Protein AF-A0A0D8Y018-F1 (afdb_monomer)

Solvent-accessible surface area (backbone atoms only — not comparable to full-atom values): 16900 Å² total; per-residue (Å²): 115,63,68,66,56,66,72,44,85,86,56,57,70,71,59,46,53,50,49,49,56,51,47,46,71,72,31,74,87,66,69,50,60,66,57,52,52,58,39,57,64,24,54,69,46,90,51,64,71,51,25,52,52,28,36,42,53,50,31,49,51,47,64,70,73,42,80,71,63,45,66,40,82,44,62,75,87,53,71,72,67,87,88,54,86,77,61,74,56,91,43,90,63,41,49,53,59,48,62,46,92,89,60,54,58,86,43,66,68,52,39,27,62,23,50,69,64,70,68,85,73,41,43,61,62,70,67,90,60,42,85,33,53,48,34,65,73,44,80,40,63,79,82,74,84,79,51,74,56,54,46,51,51,49,55,51,56,54,33,62,68,58,40,52,52,32,52,54,52,53,37,56,52,41,67,77,53,94,68,84,70,66,40,63,23,44,34,44,17,41,49,45,49,68,44,68,84,45,61,59,50,51,49,51,56,54,48,52,40,56,56,25,45,74,45,79,49,59,21,38,36,34,49,25,24,36,45,49,34,5,48,64,60,12,50,72,83,56,54,62,69,64,48,49,60,51,46,68,55,50,50,60,45,54,56,56,34,65,80,62,61,50,76,90,21,44,63,37,39,51,51,28,52,49,50,40,43,71,78,42,43,40,43,82,70,95,54,92,52,31,44,34,57,64,82,88,128

Nearest PDB structures (foldseek):
  8cvs-assembly1_c  TM=8.852E-01  e=8.452E-12  Homo sapiens
  6kwx-assembly1_A  TM=8.821E-01  e=1.139E-11  Homo sapiens
  6kwy-assembly1_c  TM=8.821E-01  e=1.139E-11  Homo sapiens
  6rey-assembly1_d  TM=8.440E-01  e=5.582E-08  Homo sapiens
  7tmr-assembly1_P  TM=4.754E-01  e=4.883E+00  Saccharomyces cerevisiae

Organism: Dictyocaulus viviparus (NCBI:txid29172)

Radius of gyration: 21.62 Å; Cα contacts (8 Å, |Δi|>4): 339; chains: 1; bounding box: 47×34×71 Å

Mean predicted aligned error: 10.0 Å

InterPro domains:
  IPR035309 Proteasome activator complex subunit 4 [PTHR32170] (12-277)
  IPR055455 Proteasome activator complex subunit 4-like, HEAT repeat-like [PF23096] (35-278)

Structure (mmCIF, N/CA/C/O backbone):
data_AF-A0A0D8Y018-F1
#
_entry.id   AF-A0A0D8Y018-F1
#
loop_
_atom_site.group_PDB
_atom_site.id
_atom_site.type_symbol
_atom_site.label_atom_id
_atom_site.label_alt_id
_atom_site.label_comp_id
_atom_site.label_asym_id
_atom_site.label_entity_id
_atom_site.label_seq_id
_atom_site.pdbx_PDB_ins_code
_atom_site.Cartn_x
_atom_site.Cartn_y
_atom_site.Cartn_z
_atom_site.occupancy
_atom_site.B_iso_or_equiv
_atom_site.auth_seq_id
_atom_site.auth_comp_id
_atom_site.auth_asym_id
_atom_site.auth_atom_id
_atom_site.pdbx_PDB_model_num
ATOM 1 N N . MET A 1 1 ? 15.218 3.716 30.032 1.00 54.72 1 MET A N 1
ATOM 2 C CA . MET A 1 1 ? 14.748 4.894 30.809 1.00 54.72 1 MET A CA 1
ATOM 3 C C . MET A 1 1 ? 13.550 5.604 30.166 1.00 54.72 1 MET A C 1
ATOM 5 O O . MET A 1 1 ? 12.553 5.789 30.848 1.00 54.72 1 MET A O 1
ATOM 9 N N . LEU A 1 2 ? 13.599 5.972 28.876 1.00 57.06 2 LEU A N 1
ATOM 10 C CA . LEU A 1 2 ? 12.466 6.617 28.182 1.00 57.06 2 LEU A CA 1
ATOM 11 C C . LEU A 1 2 ? 11.274 5.666 27.917 1.00 57.06 2 LEU A C 1
ATOM 13 O O . LEU A 1 2 ? 10.135 6.097 28.047 1.00 57.06 2 LEU A O 1
ATOM 17 N N . LEU A 1 3 ? 11.518 4.374 27.643 1.00 57.84 3 LEU A N 1
ATOM 18 C CA . LEU A 1 3 ? 10.474 3.337 27.500 1.00 57.84 3 LEU A CA 1
ATOM 19 C C . LEU A 1 3 ? 9.561 3.249 28.740 1.00 57.84 3 LEU A C 1
ATOM 21 O O . LEU A 1 3 ? 8.349 3.406 28.630 1.00 57.84 3 LEU A O 1
ATOM 25 N N . HIS A 1 4 ? 10.148 3.136 29.937 1.00 60.94 4 HIS A N 1
ATOM 26 C CA . HIS A 1 4 ? 9.408 3.138 31.209 1.00 60.94 4 HIS A CA 1
ATOM 27 C C . HIS A 1 4 ? 8.610 4.426 31.464 1.00 60.94 4 HIS A C 1
ATOM 29 O O . HIS A 1 4 ? 7.563 4.385 32.104 1.00 60.94 4 HIS A O 1
ATOM 35 N N . ARG A 1 5 ? 9.080 5.576 30.961 1.00 57.75 5 ARG A N 1
ATOM 36 C CA . ARG A 1 5 ? 8.377 6.862 31.103 1.00 57.75 5 ARG A CA 1
ATOM 37 C C . ARG A 1 5 ? 7.149 6.956 30.190 1.00 57.75 5 ARG A C 1
ATOM 39 O O . ARG A 1 5 ? 6.253 7.720 30.503 1.00 57.75 5 ARG A O 1
ATOM 46 N N . ILE A 1 6 ? 7.089 6.200 29.090 1.00 59.34 6 ILE A N 1
ATOM 47 C CA . ILE A 1 6 ? 5.943 6.203 28.159 1.00 59.34 6 ILE A CA 1
ATOM 48 C C . ILE A 1 6 ? 4.781 5.344 28.677 1.00 59.34 6 ILE A C 1
ATOM 50 O O . ILE A 1 6 ? 3.628 5.641 28.378 1.00 59.34 6 ILE A O 1
ATOM 54 N N . VAL A 1 7 ? 5.076 4.300 29.457 1.00 58.16 7 VAL A N 1
ATOM 55 C CA . VAL A 1 7 ? 4.067 3.411 30.066 1.00 58.16 7 VAL A CA 1
ATOM 56 C C . VAL A 1 7 ? 3.397 4.054 31.289 1.00 58.16 7 VAL A C 1
ATOM 58 O O . VAL A 1 7 ? 2.308 3.650 31.689 1.00 58.16 7 VAL A O 1
ATOM 61 N N . ASN A 1 8 ? 4.026 5.070 31.881 1.00 62.47 8 ASN A N 1
ATOM 62 C CA . ASN A 1 8 ? 3.516 5.720 33.079 1.00 62.47 8 ASN A CA 1
ATOM 63 C C . ASN A 1 8 ? 2.314 6.633 32.751 1.00 62.47 8 ASN A C 1
ATOM 65 O O . ASN A 1 8 ? 2.461 7.628 32.037 1.00 62.47 8 ASN A O 1
ATOM 69 N N . LYS A 1 9 ? 1.138 6.282 33.290 1.00 57.22 9 LYS A N 1
ATOM 70 C CA . LYS A 1 9 ? -0.142 6.979 33.073 1.00 57.22 9 LYS A CA 1
ATOM 71 C C . LYS A 1 9 ? -0.194 8.380 33.700 1.00 57.22 9 LYS A C 1
ATOM 73 O O . LYS A 1 9 ? -1.032 9.176 33.295 1.00 57.22 9 LYS A O 1
ATOM 78 N N . ASP A 1 10 ? 0.732 8.703 34.604 1.00 62.38 10 ASP A N 1
ATOM 79 C CA . ASP A 1 10 ? 0.741 9.971 35.350 1.00 62.38 10 ASP A CA 1
ATOM 80 C C . ASP A 1 10 ? 1.516 11.103 34.649 1.00 62.38 10 ASP A C 1
ATOM 82 O O . ASP A 1 10 ? 1.668 12.203 35.190 1.00 62.38 10 ASP A O 1
ATOM 86 N N . LEU A 1 11 ? 2.059 10.871 33.445 1.00 61.88 11 LEU A N 1
ATOM 87 C CA . LEU A 1 11 ? 2.743 11.932 32.707 1.00 61.88 11 LEU A CA 1
ATOM 88 C C . LEU A 1 11 ? 1.767 12.848 31.969 1.00 61.88 11 LEU A C 1
ATOM 90 O O . LEU A 1 11 ? 0.944 12.417 31.167 1.00 61.88 11 LEU A O 1
ATOM 94 N N . LEU A 1 12 ? 1.985 14.154 32.143 1.00 66.50 12 LEU A N 1
ATOM 95 C CA . LEU A 1 12 ? 1.300 15.197 31.389 1.00 66.50 12 LEU A CA 1
ATOM 96 C C . LEU A 1 12 ? 1.449 14.972 29.875 1.00 66.50 12 LEU A C 1
ATOM 98 O O . LEU A 1 12 ? 2.552 14.713 29.379 1.00 66.50 12 LEU A O 1
ATOM 102 N N . HIS A 1 13 ? 0.354 15.148 29.138 1.00 64.44 13 HIS A N 1
ATOM 103 C CA . HIS A 1 13 ? 0.244 14.816 27.716 1.00 64.44 13 HIS A CA 1
ATOM 104 C C . HIS A 1 13 ? 1.382 15.388 26.843 1.00 64.44 13 HIS A C 1
ATOM 106 O O . HIS A 1 13 ? 1.962 14.685 26.015 1.00 64.44 13 HIS A O 1
ATOM 112 N N . THR A 1 14 ? 1.799 16.635 27.075 1.00 62.91 14 THR A N 1
ATOM 113 C CA . THR A 1 14 ? 2.907 17.281 26.342 1.00 62.91 14 THR A CA 1
ATOM 114 C C . THR A 1 14 ? 4.271 16.631 26.599 1.00 62.91 14 THR A C 1
ATOM 116 O O . THR A 1 14 ? 5.100 16.539 25.691 1.00 62.91 14 THR A O 1
ATOM 119 N N . ARG A 1 15 ? 4.508 16.116 27.810 1.00 65.31 15 ARG A N 1
ATOM 120 C CA . ARG A 1 15 ? 5.756 15.432 28.182 1.00 65.31 15 ARG A CA 1
ATOM 121 C C . ARG A 1 15 ? 5.824 14.028 27.583 1.00 65.31 15 ARG A C 1
ATOM 123 O O . ARG A 1 15 ? 6.903 13.609 27.164 1.00 65.31 15 ARG A O 1
ATOM 130 N N . VAL A 1 16 ? 4.683 13.344 27.460 1.00 64.06 16 VAL A N 1
ATOM 131 C CA . VAL A 1 16 ? 4.573 12.069 26.727 1.00 64.06 16 VAL A CA 1
ATOM 132 C C . VAL A 1 16 ? 4.910 12.271 25.246 1.00 64.06 16 VAL A C 1
ATOM 134 O O . VAL A 1 16 ? 5.708 11.509 24.697 1.00 64.06 16 VAL A O 1
ATOM 137 N N . LYS A 1 17 ? 4.390 13.335 24.613 1.00 65.00 17 LYS A N 1
ATOM 138 C CA . LYS A 1 17 ? 4.695 13.681 23.208 1.00 65.00 17 LYS A CA 1
ATOM 139 C C . LYS A 1 17 ? 6.189 13.890 22.960 1.00 65.00 17 LYS A C 1
ATOM 141 O O . LYS A 1 17 ? 6.747 13.343 22.003 1.00 65.00 17 LYS A O 1
ATOM 146 N N . LEU A 1 18 ? 6.851 14.645 23.838 1.00 63.91 18 LEU A N 1
ATOM 147 C CA . LEU A 1 18 ? 8.286 14.905 23.732 1.00 63.91 18 LEU A CA 1
ATOM 148 C C . LEU A 1 18 ? 9.106 13.627 23.957 1.00 63.91 18 LEU A C 1
ATOM 150 O O . LEU A 1 18 ? 9.980 13.315 23.150 1.00 63.91 18 LEU A O 1
ATOM 154 N N . CYS A 1 19 ? 8.777 12.843 24.990 1.00 63.41 19 CYS A N 1
ATOM 155 C CA . CYS A 1 19 ? 9.455 11.576 25.270 1.00 63.41 19 CYS A CA 1
ATOM 156 C C . CYS A 1 19 ? 9.337 10.587 24.104 1.00 63.41 19 CYS A C 1
ATOM 158 O O . CYS A 1 19 ? 10.331 9.945 23.779 1.00 63.41 19 CYS A O 1
ATOM 160 N N . ARG A 1 20 ? 8.175 10.489 23.441 1.00 63.78 20 ARG A N 1
ATOM 161 C CA . ARG A 1 20 ? 7.994 9.640 22.246 1.00 63.78 20 ARG A CA 1
ATOM 162 C C . ARG A 1 20 ? 8.822 10.126 21.066 1.00 63.78 20 ARG A C 1
ATOM 164 O O . ARG A 1 20 ? 9.540 9.338 20.460 1.00 63.78 20 ARG A O 1
ATOM 171 N N . THR A 1 21 ? 8.791 11.429 20.790 1.00 64.12 21 THR A N 1
ATOM 172 C CA . THR A 1 21 ? 9.589 12.020 19.706 1.00 64.12 21 THR A CA 1
ATOM 173 C C . THR A 1 21 ? 11.082 11.767 19.923 1.00 64.12 21 THR A C 1
ATOM 175 O O . THR A 1 21 ? 11.782 11.371 18.992 1.00 64.12 21 THR A O 1
ATOM 178 N N . MET A 1 22 ? 11.564 11.932 21.157 1.00 61.94 22 MET A N 1
ATOM 179 C CA . MET A 1 22 ? 12.953 11.652 21.526 1.00 61.94 22 MET A CA 1
ATOM 180 C C . MET A 1 22 ? 13.272 10.157 21.458 1.00 61.94 22 MET A C 1
ATOM 182 O O . MET A 1 22 ? 14.263 9.787 20.837 1.00 61.94 22 MET A O 1
ATOM 186 N N . LEU A 1 23 ? 12.423 9.292 22.025 1.00 63.69 23 LEU A N 1
ATOM 187 C CA . LEU A 1 23 ? 12.597 7.839 21.981 1.00 63.69 23 LEU A CA 1
ATOM 188 C C . LEU A 1 23 ? 12.715 7.354 20.539 1.00 63.69 23 LEU A C 1
ATOM 190 O O . LEU A 1 23 ? 13.651 6.633 20.213 1.00 63.69 23 LEU A O 1
ATOM 194 N N . TRP A 1 24 ? 11.811 7.797 19.670 1.00 62.25 24 TRP A N 1
ATOM 195 C CA . TRP A 1 24 ? 11.821 7.429 18.266 1.00 62.25 24 TRP A CA 1
ATOM 196 C C . TRP A 1 24 ? 13.094 7.909 17.567 1.00 62.25 24 TRP A C 1
ATOM 198 O O . TRP A 1 24 ? 13.785 7.110 16.937 1.00 62.25 24 TRP A O 1
ATOM 208 N N . ARG A 1 25 ? 13.461 9.189 17.726 1.00 63.06 25 ARG A N 1
ATOM 209 C CA . ARG A 1 25 ? 14.697 9.747 17.148 1.00 63.06 25 ARG A CA 1
ATOM 210 C C . ARG A 1 25 ? 15.949 9.007 17.629 1.00 63.06 25 ARG A C 1
ATOM 212 O O . ARG A 1 25 ? 16.868 8.836 16.835 1.00 63.06 25 ARG A O 1
ATOM 219 N N . CYS A 1 26 ? 15.961 8.522 18.870 1.00 57.38 26 CYS A N 1
ATOM 220 C CA . CYS A 1 26 ? 17.070 7.761 19.449 1.00 57.38 26 CYS A CA 1
ATOM 221 C C . CYS A 1 26 ? 17.057 6.263 19.084 1.00 57.38 26 CYS A C 1
ATOM 223 O O . CYS A 1 26 ? 18.118 5.669 18.928 1.00 57.38 26 CYS A O 1
ATOM 225 N N . GLN A 1 27 ? 15.887 5.636 18.929 1.00 59.69 27 GLN A N 1
ATOM 226 C CA . GLN A 1 27 ? 15.735 4.195 18.656 1.00 59.69 27 GLN A CA 1
ATOM 227 C C . GLN A 1 27 ? 15.524 3.863 17.174 1.00 59.69 27 GLN A C 1
ATOM 229 O O . GLN A 1 27 ? 15.350 2.697 16.812 1.00 59.69 27 GLN A O 1
ATOM 234 N N . MET A 1 28 ? 15.592 4.867 16.300 1.00 56.19 28 MET A N 1
ATOM 235 C CA . MET A 1 28 ? 15.477 4.741 14.847 1.00 56.19 28 MET A CA 1
ATOM 236 C C . MET A 1 28 ? 16.403 3.678 14.224 1.00 56.19 28 MET A C 1
ATOM 238 O O . MET A 1 28 ? 16.138 3.217 13.112 1.00 56.19 28 MET A O 1
ATOM 242 N N . GLU A 1 29 ? 17.509 3.308 14.874 1.00 52.97 29 GLU A N 1
ATOM 243 C CA . GLU A 1 29 ? 18.487 2.328 14.372 1.00 52.97 29 GLU A CA 1
ATOM 244 C C . GLU A 1 29 ? 18.388 0.939 15.008 1.00 52.97 29 GLU A C 1
ATOM 246 O O . GLU A 1 29 ? 18.757 -0.037 14.358 1.00 52.97 29 GLU A O 1
ATOM 251 N N . LYS A 1 30 ? 17.848 0.830 16.227 1.00 61.12 30 LYS A N 1
ATOM 252 C CA . LYS A 1 30 ? 17.695 -0.429 16.971 1.00 61.12 30 LYS A CA 1
ATOM 253 C C . LYS A 1 30 ? 16.404 -0.385 17.788 1.00 61.12 30 LYS A C 1
ATOM 255 O O . LYS A 1 30 ? 16.434 -0.240 19.005 1.00 61.12 30 LYS A O 1
ATOM 260 N N . SER A 1 31 ? 15.260 -0.424 17.111 1.00 65.94 31 SER A N 1
ATOM 261 C CA . SER A 1 31 ? 13.977 -0.490 17.814 1.00 65.94 31 SER A CA 1
ATOM 262 C C . SER A 1 31 ? 13.828 -1.874 18.436 1.00 65.94 31 SER A C 1
ATOM 264 O O . SER A 1 31 ? 13.824 -2.879 17.724 1.00 65.94 31 SER A O 1
ATOM 266 N N . GLU A 1 32 ? 13.735 -1.909 19.760 1.00 77.25 32 GLU A N 1
ATOM 267 C CA . GLU A 1 32 ? 13.490 -3.128 20.520 1.00 77.25 32 GLU A CA 1
ATOM 268 C C . GLU A 1 32 ? 12.041 -3.592 20.337 1.00 77.25 32 GLU A C 1
ATOM 270 O O . GLU A 1 32 ? 11.152 -2.825 19.949 1.00 77.25 32 GLU A O 1
ATOM 275 N N . ILE A 1 33 ? 11.795 -4.868 20.633 1.00 83.12 33 ILE A N 1
ATOM 276 C CA . ILE A 1 33 ? 10.464 -5.471 20.517 1.00 83.12 33 ILE A CA 1
ATOM 277 C C . ILE A 1 33 ? 9.419 -4.751 21.382 1.00 83.12 33 ILE A C 1
ATOM 279 O O . ILE A 1 33 ? 8.264 -4.630 20.981 1.00 83.12 33 ILE A O 1
ATOM 283 N N . GLU A 1 34 ? 9.823 -4.219 22.537 1.00 81.56 34 GLU A N 1
ATOM 284 C CA . GLU A 1 34 ? 8.952 -3.456 23.436 1.00 81.56 34 GLU A CA 1
ATOM 285 C C . GLU A 1 34 ? 8.452 -2.165 22.790 1.00 81.56 34 GLU A C 1
ATOM 287 O O . GLU A 1 34 ? 7.265 -1.853 22.867 1.00 81.56 34 GLU A O 1
ATOM 292 N N . THR A 1 35 ? 9.326 -1.452 22.076 1.00 82.19 35 THR A N 1
ATOM 293 C CA . THR A 1 35 ? 8.959 -0.236 21.344 1.00 82.19 35 THR A CA 1
ATOM 294 C C . THR A 1 35 ? 7.911 -0.538 20.280 1.00 82.19 35 THR A C 1
ATOM 296 O O . THR A 1 35 ? 6.927 0.187 20.163 1.00 82.19 35 THR A O 1
ATOM 299 N N . ILE A 1 36 ? 8.078 -1.639 19.542 1.00 85.38 36 ILE A N 1
ATOM 300 C CA . ILE A 1 36 ? 7.106 -2.069 18.530 1.00 85.38 36 ILE A CA 1
ATOM 301 C C . ILE A 1 36 ? 5.765 -2.432 19.174 1.00 85.38 36 ILE A C 1
ATOM 303 O O . ILE A 1 36 ? 4.729 -1.993 18.684 1.00 85.38 36 ILE A O 1
ATOM 307 N N . LYS A 1 37 ? 5.761 -3.147 20.305 1.00 86.69 37 LYS A N 1
ATOM 308 C CA . LYS A 1 37 ? 4.525 -3.465 21.043 1.00 86.69 37 LYS A CA 1
ATOM 309 C C . LYS A 1 37 ? 3.798 -2.214 21.543 1.00 86.69 37 LYS A C 1
ATOM 311 O O . LYS A 1 37 ? 2.575 -2.154 21.460 1.00 86.69 37 LYS A O 1
ATOM 316 N N . ILE A 1 38 ? 4.531 -1.210 22.026 1.00 84.38 38 ILE A N 1
ATOM 317 C CA . ILE A 1 38 ? 3.947 0.072 22.450 1.00 84.38 38 ILE A CA 1
ATOM 318 C C . ILE A 1 38 ? 3.350 0.818 21.258 1.00 84.38 38 ILE A C 1
ATOM 320 O O . ILE A 1 38 ? 2.279 1.390 21.388 1.00 84.38 38 ILE A O 1
ATOM 324 N N . ILE A 1 39 ? 4.010 0.812 20.099 1.00 85.75 39 ILE A N 1
ATOM 325 C CA . ILE A 1 39 ? 3.467 1.447 18.892 1.00 85.75 39 ILE A CA 1
ATOM 326 C C . ILE A 1 39 ? 2.189 0.727 18.440 1.00 85.75 39 ILE A C 1
ATOM 328 O O . ILE A 1 39 ? 1.197 1.380 18.130 1.00 85.75 39 ILE A O 1
ATOM 332 N N . LEU A 1 40 ? 2.185 -0.609 18.443 1.00 87.94 40 LEU A N 1
ATOM 333 C CA . LEU A 1 40 ? 1.028 -1.412 18.038 1.00 87.94 40 LEU A CA 1
ATOM 334 C C . LEU A 1 40 ? -0.177 -1.196 18.960 1.00 87.94 40 LEU A C 1
ATOM 336 O O . LEU A 1 40 ? -1.283 -1.006 18.464 1.00 87.94 40 LEU A O 1
ATOM 340 N N . SER A 1 41 ? 0.025 -1.118 20.280 1.00 87.44 41 SER A N 1
ATOM 341 C CA . SER A 1 41 ? -1.077 -0.877 21.228 1.00 87.44 41 SER A CA 1
ATOM 342 C C . SER A 1 41 ? -1.761 0.480 21.046 1.00 87.44 41 SER A C 1
ATOM 344 O O . SER A 1 41 ? -2.859 0.695 21.556 1.00 87.44 41 SER A O 1
ATOM 346 N N . LYS A 1 42 ? -1.132 1.402 20.308 1.00 87.31 42 LYS A N 1
ATOM 347 C CA . LYS A 1 42 ? -1.660 2.737 20.037 1.00 87.31 42 LYS A CA 1
ATOM 348 C C . LYS A 1 42 ? -2.501 2.846 18.777 1.00 87.31 42 LYS A C 1
ATOM 350 O O . LYS A 1 42 ? -3.113 3.887 18.591 1.00 87.31 42 LYS A O 1
ATOM 355 N N . PHE A 1 43 ? -2.600 1.800 17.958 1.00 86.94 43 PHE A N 1
ATOM 356 C CA . PHE A 1 43 ? -3.514 1.785 16.807 1.00 86.94 43 PHE A CA 1
ATOM 357 C C . PHE A 1 43 ? -4.992 1.769 17.220 1.00 86.94 43 PHE A C 1
ATOM 359 O O . PHE A 1 43 ? -5.839 2.223 16.459 1.00 86.94 43 PHE A O 1
ATOM 366 N N . THR A 1 44 ? -5.289 1.301 18.434 1.00 89.12 44 THR A N 1
ATOM 367 C CA . THR A 1 44 ? -6.639 1.243 19.015 1.00 89.12 44 THR A CA 1
ATOM 368 C C . THR A 1 44 ? -6.830 2.226 20.176 1.00 89.12 44 THR A C 1
ATOM 370 O O . THR A 1 44 ? -7.740 2.044 20.985 1.00 89.12 44 THR A O 1
ATOM 373 N N . ASP A 1 45 ? -5.933 3.209 20.314 1.00 88.88 45 ASP A N 1
ATOM 374 C CA . ASP A 1 45 ? -6.042 4.283 21.310 1.00 88.88 45 ASP A CA 1
ATOM 375 C C . ASP A 1 45 ? -7.226 5.196 20.961 1.00 88.88 45 ASP A C 1
ATOM 377 O O . ASP A 1 45 ? -7.590 5.287 19.791 1.00 88.88 45 ASP A O 1
ATOM 381 N N . GLU A 1 46 ? -7.826 5.869 21.939 1.00 83.69 46 GLU A N 1
ATOM 382 C CA . GLU A 1 46 ? -8.967 6.769 21.717 1.00 83.69 46 GLU A CA 1
ATOM 383 C C . GLU A 1 46 ? -8.534 8.080 21.045 1.00 83.69 46 GLU A C 1
ATOM 385 O O . GLU A 1 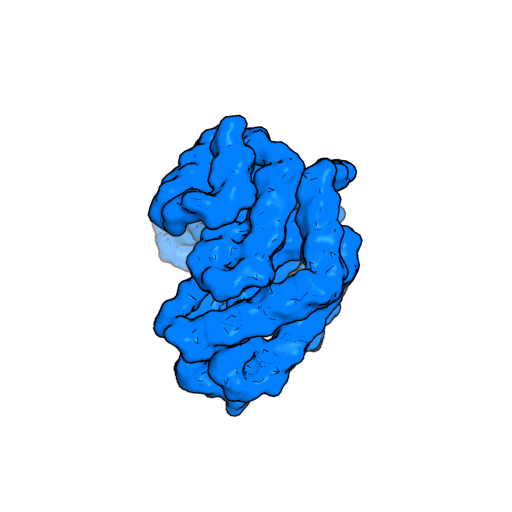46 ? -9.287 8.658 20.257 1.00 83.69 46 GLU A O 1
ATOM 390 N N . GLU A 1 47 ? -7.289 8.518 21.262 1.00 86.06 47 GLU A N 1
ATOM 391 C CA . GLU A 1 47 ? -6.790 9.775 20.708 1.00 86.06 47 GLU A CA 1
ATOM 392 C C . GLU A 1 47 ? -6.248 9.608 19.274 1.00 86.06 47 GLU A C 1
ATOM 394 O O . GLU A 1 47 ? -5.247 8.922 19.038 1.00 86.06 47 GLU A O 1
ATOM 399 N N . GLN A 1 48 ? -6.845 10.323 18.311 1.00 85.38 48 GLN A N 1
ATOM 400 C CA . GLN A 1 48 ? -6.418 10.329 16.899 1.00 85.38 48 GLN A CA 1
ATOM 401 C C . GLN A 1 48 ? -4.926 10.647 16.739 1.00 85.38 48 GLN A C 1
ATOM 403 O O . GLN A 1 48 ? -4.210 9.953 16.018 1.00 85.38 48 GLN A O 1
ATOM 408 N N . TYR A 1 49 ? -4.420 11.644 17.471 1.00 84.50 49 TYR A N 1
ATOM 409 C CA . TYR A 1 49 ? -3.012 12.041 17.409 1.00 84.50 49 TYR A CA 1
ATOM 410 C C . TYR A 1 49 ? -2.057 10.874 17.725 1.00 84.50 49 TYR A C 1
ATOM 412 O O . TYR A 1 49 ? -0.980 10.755 17.136 1.00 84.50 49 TYR A O 1
ATOM 420 N N . HIS A 1 50 ? -2.431 9.996 18.660 1.00 84.25 50 HIS A N 1
ATOM 421 C CA . HIS A 1 50 ? -1.635 8.821 19.004 1.00 84.25 50 HIS A CA 1
ATOM 422 C C . HIS A 1 50 ? -1.659 7.759 17.907 1.00 84.25 50 HIS A C 1
ATOM 424 O O . HIS A 1 50 ? -0.602 7.187 17.616 1.00 84.25 50 HIS A O 1
ATOM 430 N N . ARG A 1 51 ? -2.814 7.537 17.273 1.00 88.12 51 ARG A N 1
ATOM 431 C CA . ARG A 1 51 ? -2.963 6.602 16.150 1.00 88.12 51 ARG A CA 1
ATOM 432 C C . ARG A 1 51 ? -2.155 7.053 14.940 1.00 88.12 51 ARG A C 1
ATOM 434 O O . ARG A 1 51 ? -1.315 6.297 14.451 1.00 88.12 51 ARG A O 1
ATOM 441 N N . GLU A 1 52 ? -2.321 8.307 14.525 1.00 86.44 52 GLU A N 1
ATOM 442 C CA . GLU A 1 52 ? -1.607 8.895 13.386 1.00 86.44 52 GLU A CA 1
ATOM 443 C C . GLU A 1 52 ? -0.094 8.815 13.570 1.00 86.44 52 GLU A C 1
ATOM 445 O O . GLU A 1 52 ? 0.631 8.336 12.695 1.00 86.44 52 GLU A O 1
ATOM 450 N N . ARG A 1 53 ? 0.390 9.207 14.754 1.00 84.12 53 ARG A N 1
ATOM 451 C CA . ARG A 1 53 ? 1.818 9.187 15.058 1.00 84.12 53 ARG A CA 1
ATOM 452 C C . ARG A 1 53 ? 2.394 7.772 15.043 1.00 84.12 53 ARG A C 1
ATOM 454 O O . ARG A 1 53 ? 3.497 7.569 14.539 1.00 84.12 53 ARG A O 1
ATOM 461 N N . SER A 1 54 ? 1.643 6.806 15.565 1.00 87.31 54 SER A N 1
ATOM 462 C CA . SER A 1 54 ? 2.047 5.396 15.614 1.00 87.31 54 SER A CA 1
ATOM 463 C C . SER A 1 54 ? 2.065 4.765 14.222 1.00 87.31 54 SER A C 1
ATOM 465 O O . SER A 1 54 ? 3.009 4.046 13.885 1.00 87.31 54 SER A O 1
ATOM 467 N N . ALA A 1 55 ? 1.085 5.095 13.376 1.00 88.25 55 ALA A N 1
ATOM 468 C CA . ALA A 1 55 ? 1.074 4.718 11.967 1.00 88.25 55 ALA A CA 1
ATOM 469 C C . ALA A 1 55 ? 2.290 5.291 11.221 1.00 88.25 55 ALA A C 1
ATOM 471 O O . ALA A 1 55 ? 2.954 4.590 10.452 1.00 88.25 55 ALA A O 1
ATOM 472 N N . ASP A 1 56 ? 2.653 6.539 11.497 1.00 85.69 56 ASP A N 1
ATOM 473 C CA . ASP A 1 56 ? 3.823 7.175 10.901 1.00 85.69 56 ASP A CA 1
ATOM 474 C C . ASP A 1 56 ? 5.140 6.506 11.311 1.00 85.69 56 ASP A C 1
ATOM 476 O O . ASP A 1 56 ? 5.972 6.159 10.465 1.00 85.69 56 ASP A O 1
ATOM 480 N N . GLU A 1 57 ? 5.320 6.279 12.610 1.00 85.50 57 GLU A N 1
ATOM 481 C CA . GLU A 1 57 ? 6.521 5.664 13.175 1.00 85.50 57 GLU A CA 1
ATOM 482 C C . GLU A 1 57 ? 6.680 4.218 12.692 1.00 85.50 57 GLU A C 1
ATOM 484 O O . GLU A 1 57 ? 7.748 3.842 12.192 1.00 85.50 57 GLU A O 1
ATOM 489 N N . LEU A 1 58 ? 5.604 3.426 12.723 1.00 88.88 58 LEU A N 1
ATOM 490 C CA . LEU A 1 58 ? 5.624 2.055 12.222 1.00 88.88 58 LEU A CA 1
ATOM 491 C C . LEU A 1 58 ? 5.863 2.005 10.708 1.00 88.88 58 LEU A C 1
ATOM 493 O O . LEU A 1 58 ? 6.673 1.200 10.243 1.00 88.88 58 LEU A O 1
ATOM 497 N N . SER A 1 59 ? 5.226 2.877 9.920 1.00 88.69 59 SER A N 1
ATOM 498 C CA . SER A 1 59 ? 5.448 2.915 8.469 1.00 88.69 59 SER A CA 1
ATOM 499 C C . SER A 1 59 ? 6.901 3.265 8.130 1.00 88.69 59 SER A C 1
ATOM 501 O O . SER A 1 59 ? 7.494 2.686 7.212 1.00 88.69 59 SER A O 1
ATOM 503 N N . HIS A 1 60 ? 7.521 4.153 8.910 1.00 86.06 60 HIS A N 1
ATOM 504 C CA . HIS A 1 60 ? 8.927 4.494 8.766 1.00 86.06 60 HIS A CA 1
ATOM 505 C C . HIS A 1 60 ? 9.837 3.322 9.155 1.00 86.06 60 HIS A C 1
ATOM 507 O O . HIS A 1 60 ? 10.784 3.012 8.422 1.00 86.06 60 HIS A O 1
ATOM 513 N N . TRP A 1 61 ? 9.537 2.633 10.261 1.00 87.06 61 TRP A N 1
ATOM 514 C CA . TRP A 1 61 ? 10.247 1.418 10.663 1.00 87.06 61 TRP A CA 1
ATOM 515 C C . TRP A 1 61 ? 10.203 0.361 9.554 1.00 87.06 61 TRP A C 1
ATOM 517 O O . TRP A 1 61 ? 11.240 -0.152 9.122 1.00 87.06 61 TRP A O 1
ATOM 527 N N . LEU A 1 62 ? 9.006 0.096 9.025 1.00 88.50 62 LEU A N 1
ATOM 528 C CA . LEU A 1 62 ? 8.784 -0.859 7.946 1.00 88.50 62 LEU A CA 1
ATOM 529 C C . LEU A 1 62 ? 9.501 -0.438 6.661 1.00 88.50 62 LEU A C 1
ATOM 531 O O . LEU A 1 62 ? 10.029 -1.294 5.955 1.00 88.50 62 LEU A O 1
ATOM 535 N N . LYS A 1 63 ? 9.572 0.864 6.356 1.00 87.25 63 LYS A N 1
ATOM 536 C CA . LYS A 1 63 ? 10.326 1.405 5.213 1.00 87.25 63 LYS A CA 1
ATOM 537 C C . LYS A 1 63 ? 11.829 1.170 5.346 1.00 87.25 63 LYS A C 1
ATOM 539 O O . LYS A 1 63 ? 12.481 0.934 4.324 1.00 87.25 63 LYS A O 1
ATOM 544 N N . LYS A 1 64 ? 12.378 1.273 6.559 1.00 84.81 64 LYS A N 1
ATOM 545 C CA . LYS A 1 64 ? 13.813 1.108 6.835 1.00 84.81 64 LYS A CA 1
ATOM 546 C C . LYS A 1 64 ? 14.226 -0.362 6.830 1.00 84.81 64 LYS A C 1
ATOM 548 O O . LYS A 1 64 ? 15.206 -0.700 6.173 1.00 84.81 64 LYS A O 1
ATOM 553 N N . ASN A 1 65 ? 13.433 -1.226 7.463 1.00 84.31 65 ASN A N 1
ATOM 554 C CA . ASN A 1 65 ? 13.681 -2.672 7.551 1.00 84.31 65 ASN A CA 1
ATOM 555 C C . ASN A 1 65 ? 13.203 -3.460 6.328 1.00 84.31 65 ASN A C 1
ATOM 557 O O . ASN A 1 65 ? 13.239 -4.686 6.297 1.00 84.31 65 ASN A O 1
ATOM 561 N N . LYS A 1 66 ? 12.749 -2.760 5.289 1.00 83.81 66 LYS A N 1
ATOM 562 C CA . LYS A 1 66 ? 12.243 -3.396 4.086 1.00 83.81 66 LYS A CA 1
ATOM 563 C C . LYS A 1 66 ? 13.349 -4.152 3.349 1.00 83.81 66 LYS A C 1
ATOM 565 O O . LYS A 1 66 ? 14.433 -3.614 3.111 1.00 83.81 66 LYS A O 1
ATOM 570 N N . VAL A 1 67 ? 13.023 -5.341 2.845 1.00 85.38 67 VAL A N 1
ATOM 571 C CA . VAL A 1 67 ? 13.935 -6.068 1.956 1.00 85.38 67 VAL A CA 1
ATOM 572 C C . VAL A 1 67 ? 14.193 -5.244 0.693 1.00 85.38 67 VAL A C 1
ATOM 574 O O . VAL A 1 67 ? 13.274 -4.683 0.064 1.00 85.38 67 VAL A O 1
ATOM 577 N N . ARG A 1 68 ? 15.478 -5.127 0.348 1.00 85.06 68 ARG A N 1
ATOM 578 C CA . ARG A 1 68 ? 15.928 -4.429 -0.854 1.00 85.06 68 ARG A CA 1
ATOM 579 C C . ARG A 1 68 ? 15.593 -5.277 -2.074 1.00 85.06 68 ARG A C 1
ATOM 581 O O . ARG A 1 68 ? 15.842 -6.473 -2.107 1.00 85.06 68 ARG A O 1
ATOM 588 N N . THR A 1 69 ? 15.024 -4.635 -3.086 1.00 85.62 69 THR A N 1
ATOM 589 C CA . THR A 1 69 ? 14.743 -5.283 -4.370 1.00 85.62 69 THR A CA 1
ATOM 590 C C . THR A 1 69 ? 16.045 -5.631 -5.075 1.00 85.62 69 THR A C 1
ATOM 592 O O . THR A 1 69 ? 16.935 -4.772 -5.119 1.00 85.62 69 THR A O 1
ATOM 595 N N . LYS A 1 70 ? 16.128 -6.805 -5.703 1.00 86.00 70 LYS A N 1
ATOM 596 C CA . LYS A 1 70 ? 17.236 -7.125 -6.610 1.00 86.00 70 LYS A CA 1
ATOM 597 C C . LYS A 1 70 ? 17.205 -6.185 -7.811 1.00 86.00 70 LYS A C 1
ATOM 599 O O . LYS A 1 70 ? 16.155 -5.978 -8.424 1.00 86.00 70 LYS A O 1
ATOM 604 N N . ARG A 1 71 ? 18.346 -5.570 -8.116 1.00 86.12 71 ARG A N 1
ATOM 605 C CA . ARG A 1 71 ? 18.475 -4.604 -9.209 1.00 86.12 71 ARG A CA 1
ATOM 606 C C . ARG A 1 71 ? 19.554 -5.026 -10.188 1.00 86.12 71 ARG A C 1
ATOM 608 O O . ARG A 1 71 ? 20.591 -5.527 -9.772 1.00 86.12 71 ARG A O 1
ATOM 615 N N . MET A 1 72 ? 19.316 -4.752 -11.462 1.00 86.62 72 MET A N 1
ATOM 616 C CA . MET A 1 72 ? 20.271 -4.930 -12.549 1.00 86.62 72 MET A CA 1
ATOM 617 C C . MET A 1 72 ? 20.642 -3.579 -13.165 1.00 86.62 72 MET A C 1
ATOM 619 O O . MET A 1 72 ? 19.897 -2.598 -13.047 1.00 86.62 72 MET A O 1
ATOM 623 N N . LYS A 1 73 ? 21.815 -3.522 -13.802 1.00 86.19 73 LYS A N 1
ATOM 624 C CA . LYS A 1 73 ? 22.195 -2.401 -14.664 1.00 86.19 73 LYS A CA 1
ATOM 625 C C . LYS A 1 73 ? 21.613 -2.669 -16.044 1.00 86.19 73 LYS A C 1
ATOM 627 O O . LYS A 1 73 ? 22.029 -3.604 -16.712 1.00 86.19 73 LYS A O 1
ATOM 632 N N . TRP A 1 74 ? 20.649 -1.858 -16.439 1.00 83.62 74 TRP A N 1
ATOM 633 C CA . TRP A 1 74 ? 20.033 -1.912 -17.752 1.00 83.62 74 TRP A CA 1
ATOM 634 C C . TRP A 1 74 ? 20.632 -0.834 -18.651 1.00 83.62 74 TRP A C 1
ATOM 636 O O . TRP A 1 74 ? 20.896 0.287 -18.203 1.00 83.62 74 TRP A O 1
ATOM 646 N N . VAL A 1 75 ? 20.869 -1.188 -19.907 1.00 79.88 75 VAL A N 1
ATOM 647 C CA . VAL A 1 75 ? 21.413 -0.303 -20.939 1.00 79.88 75 VAL A CA 1
ATOM 648 C C . VAL A 1 75 ? 20.374 -0.206 -22.038 1.00 79.88 75 VAL A C 1
ATOM 650 O O . VAL A 1 75 ? 19.763 -1.216 -22.380 1.00 79.88 75 VAL A O 1
ATOM 653 N N . CYS A 1 76 ? 20.173 0.996 -22.580 1.00 71.88 76 CYS A N 1
ATOM 654 C CA . CYS A 1 76 ? 19.235 1.165 -23.678 1.00 71.88 76 CYS A CA 1
ATOM 655 C C . CYS A 1 76 ? 19.698 0.334 -24.886 1.00 71.88 76 CYS A C 1
ATOM 657 O O . CYS A 1 76 ? 20.816 0.561 -25.361 1.00 71.88 76 CYS A O 1
ATOM 659 N N . PRO A 1 77 ? 18.879 -0.613 -25.382 1.00 67.25 77 PRO A N 1
ATOM 660 C CA . PRO A 1 77 ? 19.243 -1.430 -26.534 1.00 67.25 77 PRO A CA 1
ATOM 661 C C . PRO A 1 77 ? 19.315 -0.587 -27.816 1.00 67.25 77 PRO A C 1
ATOM 663 O O . PRO A 1 77 ? 20.146 -0.847 -28.683 1.00 67.25 77 PRO A O 1
ATOM 666 N N . LYS A 1 78 ? 18.499 0.472 -27.914 1.00 68.69 78 LYS A N 1
ATOM 667 C CA . LYS A 1 78 ? 18.482 1.412 -29.038 1.00 68.69 78 LYS A CA 1
ATOM 668 C C . LYS A 1 78 ? 19.345 2.631 -28.699 1.00 68.69 78 LYS A C 1
ATOM 670 O O . LYS A 1 78 ? 18.944 3.494 -27.919 1.00 68.69 78 LYS A O 1
ATOM 675 N N . LYS A 1 79 ? 20.554 2.707 -29.263 1.00 64.12 79 LYS A N 1
ATOM 676 C CA . LYS A 1 79 ? 21.406 3.896 -29.107 1.00 64.12 79 LYS A CA 1
ATOM 677 C C . LYS A 1 79 ? 20.864 5.034 -29.983 1.00 64.12 79 LYS A C 1
ATOM 679 O O . LYS A 1 79 ? 20.595 4.789 -31.159 1.00 64.12 79 LYS A O 1
ATOM 684 N N . PRO A 1 80 ? 20.717 6.263 -29.457 1.00 61.94 80 PRO A N 1
ATOM 685 C CA . PRO A 1 80 ? 20.443 7.411 -30.310 1.00 61.94 80 PRO A CA 1
ATOM 686 C C . PRO A 1 80 ? 21.611 7.589 -31.289 1.00 61.94 80 PRO A C 1
ATOM 688 O O . PRO A 1 80 ? 22.769 7.435 -30.899 1.00 61.94 80 PRO A O 1
ATOM 691 N N . GLN A 1 81 ? 21.315 7.895 -32.553 1.00 60.59 81 GLN A N 1
ATOM 692 C CA . GLN A 1 81 ? 22.345 8.251 -33.529 1.00 60.59 81 GLN A CA 1
ATOM 693 C C . GLN A 1 81 ? 23.058 9.517 -33.029 1.00 60.59 81 GLN A C 1
ATOM 695 O O . GLN A 1 81 ? 22.435 10.569 -32.903 1.00 60.59 81 GLN A O 1
ATOM 700 N N . GLU A 1 82 ? 24.349 9.407 -32.699 1.00 60.44 82 GLU A N 1
ATOM 701 C CA . GLU A 1 82 ? 25.140 10.483 -32.069 1.00 60.44 82 GLU A CA 1
ATOM 702 C C . GLU A 1 82 ? 25.268 11.744 -32.944 1.00 60.44 82 GLU A C 1
ATOM 704 O O . GLU A 1 82 ? 25.640 12.807 -32.455 1.00 60.44 82 GLU A O 1
ATOM 709 N N . THR A 1 83 ? 24.917 11.635 -34.226 1.00 56.91 83 THR A N 1
ATOM 710 C CA . THR A 1 83 ? 24.973 12.687 -35.245 1.00 56.91 83 THR A CA 1
ATOM 711 C C . THR A 1 83 ? 23.793 13.661 -35.229 1.00 56.91 83 THR A C 1
ATOM 713 O O . THR A 1 83 ? 23.885 14.715 -35.854 1.00 56.91 83 THR A O 1
ATOM 716 N N . ILE A 1 84 ? 22.691 13.358 -34.531 1.00 63.50 84 ILE A N 1
ATOM 717 C CA . ILE A 1 84 ? 21.486 14.203 -34.525 1.00 63.50 84 ILE A CA 1
ATOM 718 C C . ILE A 1 84 ? 21.398 14.970 -33.194 1.00 63.50 84 ILE A C 1
ATOM 720 O O . ILE A 1 84 ? 21.472 14.347 -32.131 1.00 63.50 84 ILE A O 1
ATOM 724 N N . PRO A 1 85 ? 21.189 16.304 -33.201 1.00 67.94 85 PRO A N 1
ATOM 725 C CA . PRO A 1 85 ? 20.957 17.053 -31.971 1.00 67.94 85 PRO A CA 1
ATOM 726 C C . PRO A 1 85 ? 19.719 16.508 -31.246 1.00 67.94 85 PRO A C 1
ATOM 728 O O . PRO A 1 85 ? 18.615 16.473 -31.795 1.00 67.94 85 PRO A O 1
ATOM 731 N N . LEU A 1 86 ? 19.916 16.059 -30.003 1.00 69.69 86 LEU A N 1
ATOM 732 C CA . LEU A 1 86 ? 18.873 15.444 -29.185 1.00 69.69 86 LEU A CA 1
ATOM 733 C C . LEU A 1 86 ? 17.748 16.448 -28.914 1.00 69.69 86 LEU A C 1
ATOM 735 O O . LEU A 1 86 ? 17.931 17.429 -28.194 1.00 69.69 86 LEU A O 1
ATOM 739 N N . LYS A 1 87 ? 16.565 16.176 -29.466 1.00 72.56 87 LYS A N 1
ATOM 740 C CA . LYS A 1 87 ? 15.342 16.917 -29.147 1.00 72.56 87 LYS A CA 1
ATOM 741 C C . LYS A 1 87 ? 14.613 16.255 -27.980 1.00 72.56 87 LYS A C 1
ATOM 743 O O . LYS A 1 87 ? 14.570 15.027 -27.867 1.00 72.56 87 LYS A O 1
ATOM 748 N N . CYS A 1 88 ? 14.035 17.080 -27.110 1.00 74.56 88 CYS A N 1
ATOM 749 C CA . CYS A 1 88 ? 13.115 16.606 -26.082 1.00 74.56 88 CYS A CA 1
ATOM 750 C C . CYS A 1 88 ? 11.828 16.088 -26.742 1.00 74.56 88 CYS A C 1
ATOM 752 O O . CYS A 1 88 ? 11.363 16.681 -27.715 1.00 74.56 88 CYS A O 1
ATOM 754 N N . GLY A 1 89 ? 11.263 15.002 -26.213 1.00 74.31 89 GLY A N 1
ATOM 755 C CA . GLY A 1 89 ? 9.994 14.442 -26.680 1.00 74.31 89 GLY A CA 1
ATOM 756 C C . GLY A 1 89 ? 10.087 12.977 -27.099 1.00 74.31 89 GLY A C 1
ATOM 757 O O . GLY A 1 89 ? 11.018 12.261 -26.722 1.00 74.31 89 GLY A O 1
ATOM 758 N N . ILE A 1 90 ? 9.083 12.537 -27.855 1.00 78.12 90 ILE A N 1
ATOM 759 C CA . ILE A 1 90 ? 8.970 11.170 -28.363 1.00 78.12 90 ILE A CA 1
ATOM 760 C C . ILE A 1 90 ? 9.939 10.994 -29.540 1.00 78.12 90 ILE A C 1
ATOM 762 O O . ILE A 1 90 ? 9.958 11.792 -30.476 1.00 78.12 90 ILE A O 1
ATOM 766 N N . ARG A 1 91 ? 10.771 9.959 -29.472 1.00 76.44 91 ARG A N 1
ATOM 767 C CA . ARG A 1 91 ? 11.849 9.642 -30.406 1.00 76.44 91 ARG A CA 1
ATOM 768 C C . ARG A 1 91 ? 11.915 8.129 -30.642 1.00 76.44 91 ARG A C 1
ATOM 770 O O . ARG A 1 91 ? 11.542 7.364 -29.756 1.00 76.44 91 ARG A O 1
ATOM 777 N N . PRO A 1 92 ? 12.472 7.662 -31.772 1.00 77.50 92 PRO A N 1
ATOM 778 C CA . PRO A 1 92 ? 12.563 6.229 -32.074 1.00 77.50 92 PRO A CA 1
ATOM 779 C C . PRO A 1 92 ? 13.249 5.381 -30.987 1.00 77.50 92 PRO A C 1
ATOM 781 O O . PRO A 1 92 ? 12.912 4.211 -30.814 1.00 77.50 92 PRO A O 1
ATOM 784 N N . ASP A 1 93 ? 14.190 5.965 -30.237 1.00 75.19 93 ASP A N 1
ATOM 785 C CA . ASP A 1 93 ? 14.903 5.324 -29.124 1.00 75.19 93 ASP A CA 1
ATOM 786 C C . ASP A 1 93 ? 14.070 5.204 -27.839 1.00 75.19 93 ASP A C 1
ATOM 788 O O . ASP A 1 93 ? 14.364 4.345 -27.013 1.00 75.19 93 ASP A O 1
ATOM 792 N N . ASN A 1 94 ? 13.054 6.053 -27.648 1.00 76.56 94 ASN A N 1
ATOM 793 C CA . ASN A 1 94 ? 12.183 6.041 -26.469 1.00 76.56 94 ASN A CA 1
ATOM 794 C C . ASN A 1 94 ? 10.723 5.668 -26.777 1.00 76.56 94 ASN A C 1
ATOM 796 O O . ASN A 1 94 ? 9.918 5.639 -25.851 1.00 76.56 94 ASN A O 1
ATOM 800 N N . MET A 1 95 ? 10.394 5.326 -28.029 1.00 76.00 95 MET A N 1
ATOM 801 C CA . MET A 1 95 ? 9.059 4.860 -28.431 1.00 76.00 95 MET A CA 1
ATOM 802 C C . MET A 1 95 ? 8.569 3.694 -27.575 1.00 76.00 95 MET A C 1
ATOM 804 O O . MET A 1 95 ? 7.413 3.676 -27.177 1.00 76.00 95 MET A O 1
ATOM 808 N N . ASP A 1 96 ? 9.460 2.767 -27.224 1.00 70.56 96 ASP A N 1
ATOM 809 C CA . ASP A 1 96 ? 9.104 1.600 -26.410 1.00 70.56 96 ASP A CA 1
ATOM 810 C C . ASP A 1 96 ? 8.769 1.967 -24.946 1.00 70.56 96 ASP A C 1
ATOM 812 O O . ASP A 1 96 ? 8.296 1.124 -24.185 1.00 70.56 96 ASP A O 1
ATOM 816 N N . LEU A 1 97 ? 9.035 3.214 -24.521 1.00 71.56 97 LEU A N 1
ATOM 817 C CA . LEU A 1 97 ? 8.604 3.739 -23.222 1.00 71.56 97 LEU A CA 1
ATOM 818 C C . LEU A 1 97 ? 7.176 4.294 -23.239 1.00 71.56 97 LEU A C 1
ATOM 820 O O . LEU A 1 97 ? 6.594 4.482 -22.167 1.00 71.56 97 LEU A O 1
ATOM 824 N N . VAL A 1 98 ? 6.644 4.610 -24.420 1.00 72.44 98 VAL A N 1
ATOM 825 C CA . VAL A 1 98 ? 5.301 5.167 -24.578 1.00 72.44 98 VAL A CA 1
ATOM 826 C C . VAL A 1 98 ? 4.278 4.062 -24.329 1.00 72.44 98 VAL A C 1
ATOM 828 O O . VAL A 1 98 ? 4.479 2.913 -24.713 1.00 72.44 98 VAL A O 1
ATOM 831 N N . TYR A 1 99 ? 3.179 4.403 -23.655 1.00 71.12 99 TYR A N 1
ATOM 832 C CA . TYR A 1 99 ? 2.069 3.477 -23.475 1.00 71.12 99 TYR A CA 1
ATOM 833 C C . TYR A 1 99 ? 1.480 3.059 -24.825 1.00 71.12 99 TYR A C 1
ATOM 835 O O . TYR A 1 99 ? 1.002 3.901 -25.583 1.00 71.1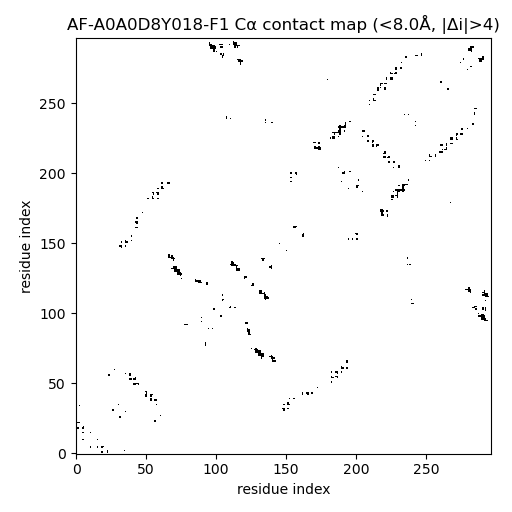2 99 TYR A O 1
ATOM 843 N N . ASP A 1 100 ? 1.477 1.754 -25.071 1.00 74.81 100 ASP A N 1
ATOM 844 C CA . ASP A 1 100 ? 0.824 1.132 -26.213 1.00 74.81 100 ASP A CA 1
ATOM 845 C C . ASP A 1 100 ? -0.300 0.222 -25.705 1.00 74.81 100 ASP A C 1
ATOM 847 O O . ASP A 1 100 ? -0.052 -0.771 -25.014 1.00 74.81 100 ASP A O 1
ATOM 851 N N . SER A 1 101 ? -1.543 0.571 -26.040 1.00 72.44 101 SER A N 1
ATOM 852 C CA . SER A 1 101 ? -2.721 -0.208 -25.654 1.00 72.44 101 SER A CA 1
ATOM 853 C C . SER A 1 101 ? -2.764 -1.579 -26.329 1.00 72.44 101 SER A C 1
ATOM 855 O O . SER A 1 101 ? -3.364 -2.500 -25.785 1.00 72.44 101 SER A O 1
ATOM 857 N N . GLN A 1 102 ? -2.107 -1.764 -27.474 1.00 74.62 102 GLN A N 1
ATOM 858 C CA . GLN A 1 102 ? -2.100 -3.043 -28.190 1.00 74.62 102 GLN A CA 1
ATOM 859 C C . GLN A 1 102 ? -1.025 -3.997 -27.665 1.00 74.62 102 GLN A C 1
ATOM 861 O O . GLN A 1 102 ? -1.145 -5.215 -27.807 1.00 74.62 102 GLN A O 1
ATOM 866 N N . ASN A 1 103 ? 0.022 -3.462 -27.034 1.00 69.94 103 ASN A N 1
ATOM 867 C CA . ASN A 1 103 ? 1.183 -4.232 -26.607 1.00 69.94 103 ASN A CA 1
ATOM 868 C C . ASN A 1 103 ? 1.434 -4.166 -25.092 1.00 69.94 103 ASN A C 1
ATOM 870 O O . ASN A 1 103 ? 2.577 -4.133 -24.635 1.00 69.94 103 ASN A O 1
ATOM 874 N N . HIS A 1 104 ? 0.367 -4.190 -24.295 1.00 69.31 104 HIS A N 1
ATOM 875 C CA . HIS A 1 104 ? 0.461 -4.279 -22.841 1.00 69.31 104 HIS A CA 1
ATOM 876 C C . HIS A 1 104 ? 0.679 -5.742 -22.373 1.00 69.31 104 HIS A C 1
ATOM 878 O O . HIS A 1 104 ? 0.462 -6.698 -23.132 1.00 69.31 104 HIS A O 1
ATOM 884 N N . PRO A 1 105 ? 1.311 -5.969 -21.202 1.00 71.94 105 PRO A N 1
ATOM 885 C CA . PRO A 1 105 ? 1.749 -7.296 -20.776 1.00 71.94 105 PRO A CA 1
ATOM 886 C C . PRO A 1 105 ? 0.608 -8.105 -20.141 1.00 71.94 105 PRO A C 1
ATOM 888 O O . PRO A 1 105 ? 0.602 -8.349 -18.938 1.00 71.94 105 PRO A O 1
ATOM 891 N N . ASP A 1 106 ? -0.307 -8.584 -20.982 1.00 76.25 106 ASP A N 1
ATOM 892 C CA . ASP A 1 106 ? -1.530 -9.303 -20.554 1.00 76.25 106 ASP A CA 1
ATOM 893 C C . ASP A 1 106 ? -1.328 -10.789 -20.304 1.00 76.25 106 ASP A C 1
ATOM 895 O O . ASP A 1 106 ? -2.202 -11.493 -19.807 1.00 76.25 106 ASP A O 1
ATOM 899 N N . THR A 1 107 ? -0.157 -11.284 -20.675 1.00 81.44 107 THR A N 1
ATOM 900 C CA . THR A 1 107 ? 0.224 -12.683 -20.502 1.00 81.44 107 THR A CA 1
ATOM 901 C C . THR A 1 107 ? 1.373 -12.773 -19.515 1.00 81.44 107 THR A C 1
ATOM 903 O O . THR A 1 107 ? 2.265 -11.920 -19.522 1.00 81.44 107 THR A O 1
ATOM 906 N N . GLU A 1 108 ? 1.412 -13.855 -18.740 1.00 81.81 108 GLU A N 1
ATOM 907 C CA . GLU A 1 108 ? 2.492 -14.136 -17.790 1.00 81.81 108 GLU A CA 1
ATOM 908 C C . GLU A 1 108 ? 3.878 -14.133 -18.464 1.00 81.81 108 GLU A C 1
ATOM 910 O O . GLU A 1 108 ? 4.857 -13.662 -17.888 1.00 81.81 108 GLU A O 1
ATOM 915 N N . GLU A 1 109 ? 3.974 -14.575 -19.719 1.00 82.44 109 GLU A N 1
ATOM 916 C CA . GLU A 1 109 ? 5.229 -14.551 -20.476 1.00 82.44 109 GLU A CA 1
ATOM 917 C C . GLU A 1 109 ? 5.709 -13.130 -20.786 1.00 82.44 109 GLU A C 1
ATOM 919 O O . GLU A 1 109 ? 6.865 -12.792 -20.507 1.00 82.44 109 GLU A O 1
ATOM 924 N N . LYS A 1 110 ? 4.823 -12.286 -21.335 1.00 80.62 110 LYS A N 1
ATOM 925 C CA . LYS A 1 110 ? 5.115 -10.866 -21.596 1.00 80.62 110 LYS A CA 1
ATOM 926 C C . LYS A 1 110 ? 5.455 -10.138 -20.295 1.00 80.62 110 LYS A C 1
ATOM 928 O O . LYS A 1 110 ? 6.410 -9.367 -20.257 1.00 80.62 110 LYS A O 1
ATOM 933 N N . TRP A 1 111 ? 4.738 -10.441 -19.215 1.00 80.94 111 TRP A N 1
ATOM 934 C CA . TRP A 1 111 ? 4.992 -9.893 -17.886 1.00 80.94 111 TRP A CA 1
ATOM 935 C C . TRP A 1 111 ? 6.380 -10.209 -17.347 1.00 80.94 111 TRP A C 1
ATOM 937 O O . TRP A 1 111 ? 7.093 -9.333 -16.854 1.00 80.94 111 TRP A O 1
ATOM 947 N N . ASN A 1 112 ? 6.760 -11.480 -17.435 1.00 82.50 112 ASN A N 1
ATOM 948 C CA . ASN A 1 112 ? 8.008 -11.973 -16.879 1.00 82.50 112 ASN A CA 1
ATOM 949 C C . ASN A 1 112 ? 9.226 -11.435 -17.633 1.00 82.50 112 ASN A C 1
ATOM 951 O O . ASN A 1 112 ? 10.286 -11.292 -17.022 1.00 82.50 112 ASN A O 1
ATOM 955 N N . LYS A 1 113 ? 9.062 -11.104 -18.920 1.00 80.94 113 LYS A N 1
ATOM 956 C CA . LYS A 1 113 ? 10.080 -10.462 -19.766 1.00 80.94 113 LYS A CA 1
ATOM 957 C C . LYS A 1 113 ? 10.108 -8.934 -19.626 1.00 80.94 113 LYS A C 1
ATOM 959 O O . LYS A 1 113 ? 11.148 -8.326 -19.858 1.00 80.94 113 LYS A O 1
ATOM 964 N N . ALA A 1 114 ? 8.998 -8.306 -19.236 1.00 76.62 114 ALA A N 1
ATOM 965 C CA . ALA A 1 114 ? 8.898 -6.853 -19.150 1.00 76.62 114 ALA A CA 1
ATOM 966 C C . ALA A 1 114 ? 9.822 -6.256 -18.074 1.00 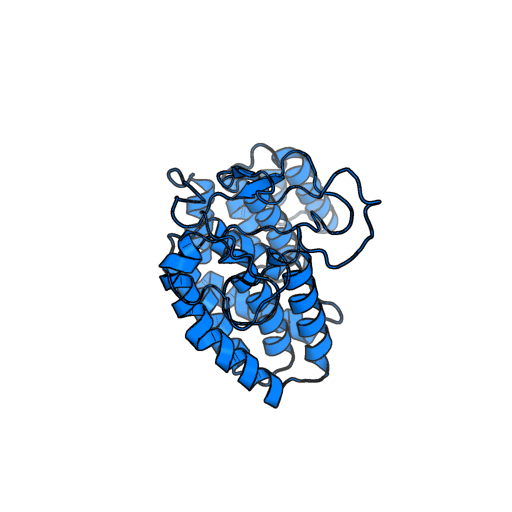76.62 114 ALA A C 1
ATOM 968 O O . ALA A 1 114 ? 9.963 -6.776 -16.959 1.00 76.62 114 ALA A O 1
ATOM 969 N N . VAL A 1 115 ? 10.417 -5.106 -18.401 1.00 75.69 115 VAL A N 1
ATOM 970 C CA . VAL A 1 115 ? 11.272 -4.341 -17.489 1.00 75.69 115 VAL A CA 1
ATOM 971 C C . VAL A 1 115 ? 10.572 -3.039 -17.128 1.00 75.69 115 VAL A C 1
ATOM 973 O O . VAL A 1 115 ? 10.270 -2.225 -17.988 1.00 75.69 115 VAL A O 1
ATOM 976 N N . PHE A 1 116 ? 10.337 -2.817 -15.837 1.00 74.44 116 PHE A N 1
ATOM 977 C CA . PHE A 1 116 ? 9.583 -1.658 -15.357 1.00 74.44 116 PHE A CA 1
ATOM 978 C C . PHE A 1 116 ? 10.514 -0.561 -14.831 1.00 74.44 116 PHE A C 1
ATOM 980 O O . PHE A 1 116 ? 11.330 -0.803 -13.932 1.00 74.44 116 PHE A O 1
ATOM 987 N N . PHE A 1 117 ? 10.345 0.669 -15.323 1.00 69.38 117 PHE A N 1
ATOM 988 C CA . PHE A 1 117 ? 11.071 1.856 -14.858 1.00 69.38 117 PHE A CA 1
ATOM 989 C C . PHE A 1 117 ? 10.099 2.888 -14.288 1.00 69.38 117 PHE A C 1
ATOM 991 O O . PHE A 1 117 ? 8.995 3.048 -14.790 1.00 69.38 117 PHE A O 1
ATOM 998 N N . SER A 1 118 ? 10.517 3.599 -13.239 1.00 59.94 118 SER A N 1
ATOM 999 C CA . SER A 1 118 ? 9.670 4.579 -12.541 1.00 59.94 118 SER A CA 1
ATOM 1000 C C . SER A 1 118 ? 10.148 6.025 -12.661 1.00 59.94 118 SER A C 1
ATOM 1002 O O . SER A 1 118 ? 9.600 6.898 -12.000 1.00 59.94 118 SER A O 1
ATOM 1004 N N . LYS A 1 119 ? 11.240 6.282 -13.387 1.00 66.50 119 LYS A N 1
ATOM 1005 C CA . LYS A 1 119 ? 11.793 7.631 -13.563 1.00 66.50 119 LYS A CA 1
ATOM 1006 C C . LYS A 1 119 ? 11.788 7.988 -15.042 1.00 66.50 119 LYS A C 1
ATOM 1008 O O . LYS A 1 119 ? 11.853 7.100 -15.885 1.00 66.50 119 LYS A O 1
ATOM 1013 N N . GLN A 1 120 ? 11.785 9.289 -15.309 1.00 71.00 120 GLN A N 1
ATOM 1014 C CA . GLN A 1 120 ? 11.710 9.937 -16.623 1.00 71.00 120 GLN A CA 1
ATOM 1015 C C . GLN A 1 120 ? 13.014 9.786 -17.438 1.00 71.00 120 GLN A C 1
ATOM 1017 O O . GLN A 1 120 ? 13.587 10.751 -17.943 1.00 71.00 120 GLN A O 1
ATOM 1022 N N . PHE A 1 121 ? 13.571 8.578 -17.484 1.00 73.44 121 PHE A N 1
ATOM 1023 C CA . PHE A 1 121 ? 14.784 8.306 -18.241 1.00 73.44 121 PHE A CA 1
ATOM 1024 C C . PHE A 1 121 ? 14.485 8.360 -19.738 1.00 73.44 121 PHE A C 1
ATOM 1026 O O . PHE A 1 121 ? 13.435 7.909 -20.175 1.00 73.44 121 PHE A O 1
ATOM 1033 N N . GLY A 1 122 ? 15.407 8.916 -20.526 1.00 72.25 122 GLY A N 1
ATOM 1034 C CA . GLY A 1 122 ? 15.251 8.942 -21.980 1.00 72.25 122 GLY A CA 1
ATOM 1035 C C . GLY A 1 122 ? 14.309 10.025 -22.519 1.00 72.25 122 GLY A C 1
ATOM 1036 O O . GLY A 1 122 ? 14.179 10.128 -23.734 1.00 72.25 122 GLY A O 1
ATOM 1037 N N . CYS A 1 123 ? 13.710 10.890 -21.689 1.00 74.62 123 CYS A N 1
ATOM 1038 C CA . CYS A 1 123 ? 12.911 12.022 -22.191 1.00 74.62 123 CYS A CA 1
ATOM 1039 C C . CYS A 1 123 ? 13.780 13.054 -22.936 1.00 74.62 123 CYS A C 1
ATOM 1041 O O . CYS A 1 123 ? 13.436 13.483 -24.034 1.00 74.62 123 CYS A O 1
ATOM 1043 N N . TYR A 1 124 ? 14.957 13.381 -22.392 1.00 75.75 124 TYR A N 1
ATOM 1044 C CA . TYR A 1 124 ? 15.944 14.255 -23.044 1.00 75.75 124 TYR A CA 1
ATOM 1045 C C . TYR A 1 124 ? 17.165 13.475 -23.547 1.00 75.75 124 TYR A C 1
ATOM 1047 O O . TYR A 1 124 ? 17.444 13.446 -24.740 1.00 75.75 124 TYR A O 1
ATOM 1055 N N . LYS A 1 125 ? 17.866 12.783 -22.640 1.00 76.56 125 LYS A N 1
ATOM 1056 C CA . LYS A 1 125 ? 19.030 11.947 -22.956 1.00 76.56 125 LYS A CA 1
ATOM 1057 C C . LYS A 1 125 ? 19.034 10.690 -22.093 1.00 76.56 125 LYS A C 1
ATOM 1059 O O . LYS A 1 125 ? 18.663 10.733 -20.918 1.00 76.56 125 LYS A O 1
ATOM 1064 N N . TRP A 1 126 ? 19.475 9.574 -22.665 1.00 78.94 126 TRP A N 1
ATOM 1065 C CA . TRP A 1 126 ? 19.679 8.340 -21.914 1.00 78.94 126 TRP A CA 1
ATOM 1066 C C . TRP A 1 126 ? 20.936 8.423 -21.038 1.00 78.94 126 TRP A C 1
ATOM 1068 O O . TRP A 1 126 ? 21.997 8.832 -21.521 1.00 78.94 126 TRP A O 1
ATOM 1078 N N . PRO A 1 127 ? 20.865 8.024 -19.757 1.00 81.94 127 PRO A N 1
ATOM 1079 C CA . PRO A 1 127 ? 22.067 7.792 -18.968 1.00 81.94 127 PRO A CA 1
ATOM 1080 C C . PRO A 1 127 ? 22.809 6.551 -19.488 1.00 81.94 127 PRO A C 1
ATOM 1082 O O . PRO A 1 127 ? 22.207 5.656 -20.078 1.00 81.94 127 PRO A O 1
ATOM 1085 N N . LYS A 1 128 ? 24.118 6.463 -19.213 1.00 80.38 128 LYS A N 1
ATOM 1086 C CA . LYS A 1 128 ? 24.961 5.329 -19.644 1.00 80.38 128 LYS A CA 1
ATOM 1087 C C . LYS A 1 128 ? 24.425 3.974 -19.166 1.00 80.38 128 LYS A C 1
ATOM 1089 O O . LYS A 1 128 ? 24.491 2.991 -19.890 1.00 80.38 128 LYS A O 1
ATOM 1094 N N . THR A 1 129 ? 23.920 3.927 -17.935 1.00 82.94 129 THR A N 1
ATOM 1095 C CA . THR A 1 129 ? 23.264 2.750 -17.357 1.00 8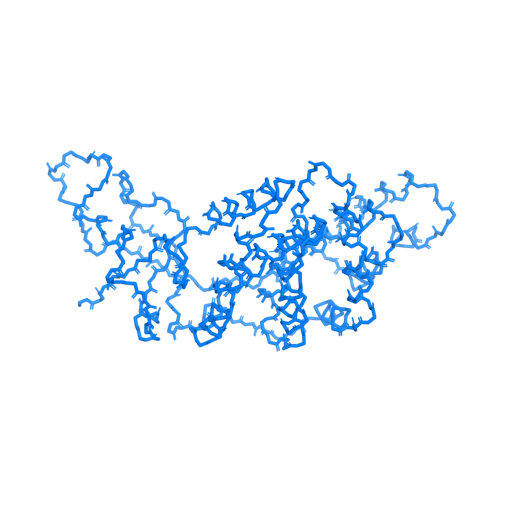2.94 129 THR A CA 1
ATOM 1096 C C . THR A 1 129 ? 22.133 3.204 -16.442 1.00 82.94 129 THR A C 1
ATOM 1098 O O . THR A 1 129 ? 22.227 4.259 -15.806 1.00 82.94 129 THR A O 1
ATOM 1101 N N . ILE A 1 130 ? 21.073 2.406 -16.355 1.00 82.88 130 ILE A N 1
ATOM 1102 C CA . ILE A 1 130 ? 19.952 2.618 -15.442 1.00 82.88 130 ILE A CA 1
ATOM 1103 C C . ILE A 1 130 ? 19.931 1.479 -14.429 1.00 82.88 130 ILE A C 1
ATOM 1105 O O . ILE A 1 130 ? 20.047 0.312 -14.785 1.00 82.88 130 ILE A O 1
ATOM 1109 N N . SER A 1 131 ? 19.762 1.806 -13.149 1.00 83.50 131 SER A N 1
ATOM 1110 C CA . SER A 1 131 ? 19.516 0.799 -12.115 1.00 83.50 131 SER A CA 1
ATOM 1111 C C . SER A 1 131 ? 18.028 0.478 -12.044 1.00 83.50 131 SER A C 1
ATOM 1113 O O . SER A 1 131 ? 17.222 1.328 -11.649 1.00 83.50 131 SER A O 1
ATOM 1115 N N . VAL A 1 132 ? 17.673 -0.749 -12.411 1.00 82.50 132 VAL A N 1
ATOM 1116 C CA . VAL A 1 132 ? 16.284 -1.174 -12.629 1.00 82.50 132 VAL A CA 1
ATOM 1117 C C . VAL A 1 132 ? 16.032 -2.456 -11.858 1.00 82.50 132 VAL A C 1
ATOM 1119 O O . VAL A 1 132 ? 16.971 -3.185 -11.545 1.00 82.50 132 VAL A O 1
ATOM 1122 N N . VAL A 1 133 ? 14.785 -2.718 -11.481 1.00 81.88 133 VAL A N 1
ATOM 1123 C CA . VAL A 1 133 ? 14.455 -3.975 -10.798 1.00 81.88 133 VAL A CA 1
ATOM 1124 C C . VAL A 1 133 ? 14.541 -5.108 -11.817 1.00 81.88 133 VAL A C 1
ATOM 1126 O O . VAL A 1 133 ? 14.171 -4.916 -12.974 1.00 81.88 133 VAL A O 1
ATOM 1129 N N . VAL A 1 134 ? 15.054 -6.265 -11.396 1.00 83.81 134 VAL A N 1
ATOM 1130 C CA . VAL A 1 134 ? 15.113 -7.458 -12.256 1.00 83.81 134 VAL A CA 1
ATOM 1131 C C . VAL A 1 134 ? 13.716 -7.822 -12.786 1.00 83.81 134 VAL A C 1
ATOM 1133 O O . VAL A 1 134 ? 12.733 -7.564 -12.081 1.00 83.81 134 VAL A O 1
ATOM 1136 N N . PRO A 1 135 ? 13.591 -8.400 -13.994 1.00 81.75 135 PRO A N 1
ATOM 1137 C CA . PRO A 1 135 ? 12.301 -8.824 -14.537 1.00 81.75 135 PRO A CA 1
ATOM 1138 C C . PRO A 1 135 ? 11.581 -9.798 -13.600 1.00 81.75 135 PRO A C 1
ATOM 1140 O O . PRO A 1 135 ? 12.223 -10.501 -12.815 1.00 81.75 135 PRO A O 1
ATOM 1143 N N . ALA A 1 136 ? 10.250 -9.860 -13.688 1.00 79.75 136 ALA A N 1
ATOM 1144 C CA . ALA A 1 136 ? 9.435 -10.692 -12.796 1.00 79.75 136 ALA A CA 1
ATOM 1145 C C . ALA A 1 136 ? 9.689 -12.206 -12.951 1.00 79.75 136 ALA A C 1
ATOM 1147 O O . ALA A 1 136 ? 9.335 -12.968 -12.056 1.00 79.75 136 ALA A O 1
ATOM 1148 N N . LYS A 1 137 ? 10.376 -12.629 -14.026 1.00 79.38 137 LYS A N 1
ATOM 1149 C CA . LYS A 1 137 ? 10.906 -13.993 -14.194 1.00 79.38 137 LYS A CA 1
ATOM 1150 C C . LYS A 1 137 ? 11.801 -14.439 -13.030 1.00 79.38 137 LYS A C 1
ATOM 1152 O O . LYS A 1 137 ? 11.869 -15.626 -12.728 1.00 79.38 137 LYS A O 1
ATOM 1157 N N . HIS A 1 138 ? 12.501 -13.501 -12.394 1.00 78.69 138 HIS A N 1
ATOM 1158 C CA . HIS A 1 138 ? 13.357 -13.759 -11.241 1.00 78.69 138 HIS A CA 1
ATOM 1159 C C . HIS A 1 138 ? 12.721 -13.196 -9.965 1.00 78.69 138 HIS A C 1
ATOM 1161 O O . HIS A 1 138 ? 12.020 -12.180 -10.025 1.00 78.69 138 HIS A O 1
ATOM 1167 N N . PRO A 1 139 ? 12.992 -13.788 -8.786 1.00 78.38 139 PRO A N 1
ATOM 1168 C CA . PRO A 1 139 ? 12.483 -13.259 -7.527 1.00 78.38 139 PRO A CA 1
ATOM 1169 C C . PRO A 1 139 ? 12.996 -11.828 -7.306 1.00 78.38 139 PRO A C 1
ATOM 1171 O O . PRO A 1 139 ? 14.177 -11.585 -7.050 1.00 78.38 139 PRO A O 1
ATOM 1174 N N . GLN A 1 140 ? 12.088 -10.852 -7.414 1.00 81.12 140 GLN A N 1
ATOM 1175 C CA . GLN A 1 140 ? 12.410 -9.426 -7.259 1.00 81.12 140 GLN A CA 1
ATOM 1176 C C . GLN A 1 140 ? 12.722 -9.068 -5.797 1.00 81.12 140 GLN A C 1
ATOM 1178 O O . GLN A 1 140 ? 13.419 -8.084 -5.522 1.00 81.12 140 GLN A O 1
ATOM 1183 N N . ILE A 1 141 ? 12.196 -9.867 -4.865 1.00 82.06 141 ILE A N 1
ATOM 1184 C CA . ILE A 1 141 ? 12.382 -9.769 -3.420 1.00 82.06 141 ILE A CA 1
ATOM 1185 C C . ILE A 1 141 ? 12.682 -11.177 -2.903 1.00 82.06 141 ILE A C 1
ATOM 1187 O O . ILE A 1 141 ? 11.875 -12.082 -3.089 1.00 82.06 141 ILE A O 1
ATOM 1191 N N . GLU A 1 142 ? 13.814 -11.346 -2.227 1.00 76.56 142 GLU A N 1
ATOM 1192 C CA . GLU A 1 142 ? 14.147 -12.576 -1.503 1.00 76.56 142 GLU A CA 1
ATOM 1193 C C . GLU A 1 142 ? 14.126 -12.283 -0.015 1.00 76.56 142 GLU A C 1
ATOM 1195 O O . GLU A 1 142 ? 14.962 -11.537 0.497 1.00 76.56 142 GLU A O 1
ATOM 1200 N N . ARG A 1 143 ? 13.117 -12.819 0.671 1.00 71.88 143 ARG A N 1
ATOM 1201 C CA . ARG A 1 143 ? 12.932 -12.569 2.094 1.00 71.88 143 ARG A CA 1
ATOM 1202 C C . ARG A 1 143 ? 13.607 -13.660 2.918 1.00 71.88 143 ARG A C 1
ATOM 1204 O O . ARG A 1 143 ? 13.395 -14.843 2.675 1.00 71.88 143 ARG A O 1
ATOM 1211 N N . THR A 1 144 ? 14.373 -13.250 3.921 1.00 75.94 144 THR A N 1
ATOM 1212 C CA . THR A 1 144 ? 14.830 -14.125 5.006 1.00 75.94 144 THR A CA 1
ATOM 1213 C C . THR A 1 144 ? 13.696 -14.386 6.005 1.00 75.94 144 THR A C 1
ATOM 1215 O O . THR A 1 144 ? 12.625 -13.783 5.918 1.00 75.94 144 THR A O 1
ATOM 1218 N N . LYS A 1 145 ? 13.918 -15.288 6.969 1.00 81.94 145 LYS A N 1
ATOM 1219 C CA . LYS A 1 145 ? 12.957 -15.543 8.056 1.00 81.94 145 LYS A CA 1
ATOM 1220 C C . LYS A 1 145 ? 12.608 -14.242 8.796 1.00 81.94 145 LYS A C 1
ATOM 1222 O O . LYS A 1 145 ? 13.474 -13.384 8.964 1.00 81.94 145 LYS A O 1
ATOM 1227 N N . LEU A 1 146 ? 11.347 -14.131 9.225 1.00 83.88 146 LEU A N 1
ATOM 1228 C CA . LEU A 1 146 ? 10.838 -12.987 9.987 1.00 83.88 146 LEU A CA 1
ATOM 1229 C C . LEU A 1 146 ? 11.629 -12.807 11.282 1.00 83.88 146 LEU A C 1
ATOM 1231 O O . LEU A 1 146 ? 11.837 -13.781 12.013 1.00 83.88 146 LEU A O 1
ATOM 1235 N N . ASN A 1 147 ? 12.014 -11.570 11.582 1.00 86.19 147 ASN A N 1
ATOM 1236 C CA . ASN A 1 147 ? 12.561 -11.228 12.892 1.00 86.19 147 ASN A CA 1
ATOM 1237 C C . ASN A 1 147 ? 11.446 -11.162 13.961 1.00 86.19 147 ASN A C 1
ATOM 1239 O O . ASN A 1 147 ? 10.258 -11.136 13.641 1.00 86.19 147 ASN A O 1
ATOM 1243 N N . GLU A 1 148 ? 11.811 -11.139 15.243 1.00 87.00 148 GLU A N 1
ATOM 1244 C CA . GLU A 1 148 ? 10.829 -11.138 16.342 1.00 87.00 148 GLU A CA 1
ATOM 1245 C C . GLU A 1 148 ? 9.910 -9.899 16.330 1.00 87.00 148 GLU A C 1
ATOM 1247 O O . GLU A 1 148 ? 8.717 -10.006 16.609 1.00 87.00 148 GLU A O 1
ATOM 1252 N N . CYS A 1 149 ? 10.420 -8.732 15.923 1.00 86.81 149 CYS A N 1
ATOM 1253 C CA . CYS A 1 149 ? 9.617 -7.513 15.776 1.00 86.81 149 CYS A CA 1
ATOM 1254 C C . CYS A 1 149 ? 8.586 -7.632 14.640 1.00 86.81 149 CYS A C 1
ATOM 1256 O O . CYS A 1 149 ? 7.436 -7.234 14.785 1.00 86.81 149 CYS A O 1
ATOM 1258 N N . GLU A 1 150 ? 8.988 -8.201 13.509 1.00 88.50 150 GLU A N 1
ATOM 1259 C CA . GLU A 1 150 ? 8.154 -8.486 12.348 1.00 88.50 150 GLU A CA 1
ATOM 1260 C C . GLU A 1 150 ? 7.067 -9.502 12.689 1.00 88.50 150 GLU A C 1
ATOM 1262 O O . GLU A 1 150 ? 5.928 -9.311 12.277 1.00 88.50 150 GLU A O 1
ATOM 1267 N N . LYS A 1 151 ? 7.393 -10.541 13.469 1.00 90.50 151 LYS A N 1
ATOM 1268 C CA . LYS A 1 151 ? 6.402 -11.498 13.977 1.00 90.50 151 LYS A CA 1
ATOM 1269 C C . LYS A 1 151 ? 5.376 -10.817 14.878 1.00 90.50 151 LYS A C 1
ATOM 1271 O O . LYS A 1 151 ? 4.190 -11.069 14.713 1.00 90.50 151 LYS A O 1
ATOM 1276 N N . ALA A 1 152 ? 5.812 -9.932 15.778 1.00 90.50 152 ALA A N 1
ATOM 1277 C CA . ALA A 1 152 ? 4.901 -9.173 16.634 1.00 90.50 152 ALA A CA 1
ATOM 1278 C C . ALA A 1 152 ? 3.956 -8.271 15.820 1.00 90.50 152 ALA A C 1
ATOM 1280 O O . ALA A 1 152 ? 2.772 -8.195 16.129 1.00 90.50 152 ALA A O 1
ATOM 1281 N N . ILE A 1 153 ? 4.458 -7.633 14.755 1.00 91.75 153 ILE A N 1
ATOM 1282 C CA . ILE A 1 153 ? 3.635 -6.831 13.835 1.00 91.75 153 ILE A CA 1
ATOM 1283 C C . ILE A 1 153 ? 2.622 -7.717 13.113 1.00 91.75 153 ILE A C 1
ATOM 1285 O O . ILE A 1 153 ? 1.448 -7.371 13.066 1.00 91.75 153 ILE A O 1
ATOM 1289 N N . VAL A 1 154 ? 3.059 -8.852 12.562 1.00 92.31 154 VAL A N 1
ATOM 1290 C CA . VAL A 1 154 ? 2.157 -9.781 11.869 1.00 92.31 154 VAL A CA 1
ATOM 1291 C C . VAL A 1 154 ? 1.063 -10.263 12.815 1.00 92.31 154 VAL A C 1
ATOM 1293 O O . VAL A 1 154 ? -0.102 -10.101 12.488 1.00 92.31 154 VAL A O 1
ATOM 1296 N N . ALA A 1 155 ? 1.419 -10.739 14.009 1.00 93.00 155 ALA A N 1
ATOM 1297 C CA . ALA A 1 155 ? 0.450 -11.213 14.993 1.00 93.00 155 ALA A CA 1
ATOM 1298 C C . ALA A 1 155 ? -0.578 -10.137 15.383 1.00 93.00 155 ALA A C 1
ATOM 1300 O O . ALA A 1 155 ? -1.756 -10.441 15.514 1.00 93.00 155 ALA A O 1
ATOM 1301 N N . ALA A 1 156 ? -0.147 -8.881 15.529 1.00 92.56 156 ALA A N 1
ATOM 1302 C CA . ALA A 1 156 ? -1.039 -7.774 15.865 1.00 92.56 156 ALA A CA 1
ATOM 1303 C C . ALA A 1 156 ? -2.018 -7.428 14.732 1.00 92.56 156 ALA A C 1
ATOM 1305 O O . ALA A 1 156 ? -3.192 -7.205 14.987 1.00 92.56 156 ALA A O 1
ATOM 1306 N N . PHE A 1 157 ? -1.561 -7.399 13.475 1.00 92.19 157 PHE A N 1
ATOM 1307 C CA . PHE A 1 157 ? -2.453 -7.110 12.345 1.00 92.19 157 PHE A CA 1
ATOM 1308 C C . PHE A 1 157 ? -3.291 -8.313 11.905 1.00 92.19 157 PHE A C 1
ATOM 1310 O O . PHE A 1 157 ? -4.297 -8.103 11.243 1.00 92.19 157 PHE A O 1
ATOM 1317 N N . GLU A 1 158 ? -2.891 -9.542 12.238 1.00 92.69 158 GLU A N 1
ATOM 1318 C CA . GLU A 1 158 ? -3.702 -10.744 12.013 1.00 92.69 158 GLU A CA 1
ATOM 1319 C C . GLU A 1 158 ? -4.823 -10.893 13.049 1.00 92.69 158 GLU A C 1
ATOM 1321 O O . GLU A 1 158 ? -5.831 -11.540 12.754 1.00 92.69 158 GLU A O 1
ATOM 1326 N N . ASP A 1 159 ? -4.684 -10.270 14.223 1.00 94.06 159 ASP A N 1
ATOM 1327 C CA . ASP A 1 159 ? -5.735 -10.229 15.233 1.00 94.06 159 ASP A CA 1
ATOM 1328 C C . ASP A 1 159 ? -6.971 -9.471 14.724 1.00 94.06 159 ASP A C 1
ATOM 1330 O O . ASP A 1 159 ? -6.928 -8.285 14.387 1.00 94.06 159 ASP A O 1
ATOM 1334 N N . ALA A 1 160 ? -8.097 -10.181 14.661 1.00 91.75 160 ALA A N 1
ATOM 1335 C CA . ALA A 1 160 ? -9.330 -9.667 14.081 1.00 91.75 160 ALA A CA 1
ATOM 1336 C C . ALA A 1 160 ? -9.959 -8.555 14.931 1.00 91.75 160 ALA A C 1
ATOM 1338 O O . ALA A 1 160 ? -10.565 -7.641 14.368 1.00 91.75 160 ALA A O 1
ATOM 1339 N N . GLU A 1 161 ? -9.812 -8.612 16.258 1.00 92.56 161 GLU A N 1
ATOM 1340 C CA . GLU A 1 161 ? -10.376 -7.613 17.169 1.00 92.56 161 GLU A CA 1
ATOM 1341 C C . GLU A 1 161 ? -9.629 -6.282 17.035 1.00 92.56 161 GLU A C 1
ATOM 1343 O O . GLU A 1 161 ? -10.245 -5.246 16.761 1.00 92.56 161 GLU A O 1
ATOM 1348 N N . MET A 1 162 ? -8.293 -6.319 17.119 1.00 92.56 162 MET A N 1
ATOM 1349 C CA . MET A 1 162 ? -7.458 -5.141 16.892 1.00 92.56 162 MET A CA 1
ATOM 1350 C C . MET A 1 162 ? -7.689 -4.542 15.500 1.00 92.56 162 MET A C 1
ATOM 1352 O O . MET A 1 162 ? -7.839 -3.323 15.377 1.00 92.56 162 MET A O 1
ATOM 1356 N N . TYR A 1 163 ? -7.719 -5.377 14.455 1.00 93.50 163 TYR A N 1
ATOM 1357 C CA . TYR A 1 163 ? -7.899 -4.910 13.083 1.00 93.50 163 TYR A CA 1
ATOM 1358 C C . TYR A 1 163 ? -9.260 -4.235 12.888 1.00 93.50 163 TYR A C 1
ATOM 1360 O O . TYR A 1 163 ? -9.310 -3.122 12.371 1.00 93.50 163 TYR A O 1
ATOM 1368 N N . SER A 1 164 ? -10.352 -4.861 13.337 1.00 93.19 164 SER A N 1
ATOM 1369 C CA . SER A 1 164 ? -11.707 -4.310 13.166 1.00 93.19 164 SER A CA 1
ATOM 1370 C C . SER A 1 164 ? -11.853 -2.971 13.886 1.00 93.19 164 SER A C 1
ATOM 1372 O O . SER A 1 164 ? -12.269 -1.988 13.274 1.00 93.19 164 SER A O 1
ATOM 1374 N N . LYS A 1 165 ? -11.379 -2.889 15.136 1.00 93.94 165 LYS A N 1
ATOM 1375 C CA . LYS A 1 165 ? -11.375 -1.639 15.905 1.00 93.94 165 LYS A CA 1
ATOM 1376 C C . LYS A 1 165 ? -10.532 -0.549 15.239 1.00 93.94 165 LYS A C 1
ATOM 1378 O O . LYS A 1 165 ? -10.904 0.621 15.253 1.00 93.94 165 LYS A O 1
ATOM 1383 N N . TRP A 1 166 ? -9.397 -0.913 14.642 1.00 93.25 166 TRP A N 1
ATOM 1384 C CA . TRP A 1 166 ? -8.584 0.032 13.880 1.00 93.25 166 TRP A CA 1
ATOM 1385 C C . TRP A 1 166 ? -9.340 0.584 12.661 1.00 93.25 166 TRP A C 1
ATOM 1387 O O . TRP A 1 166 ? -9.293 1.791 12.430 1.00 93.25 166 TRP A O 1
ATOM 1397 N N . ILE A 1 167 ? -10.071 -0.255 11.917 1.00 93.75 167 ILE A N 1
ATOM 1398 C CA . ILE A 1 167 ? -10.889 0.196 10.779 1.00 93.75 167 ILE A CA 1
ATOM 1399 C C . ILE A 1 167 ? -12.018 1.125 11.230 1.00 93.75 167 ILE A C 1
ATOM 1401 O O . ILE A 1 167 ? -12.183 2.186 10.635 1.00 93.75 167 ILE A O 1
ATOM 1405 N N . GLU A 1 168 ? -12.750 0.775 12.288 1.00 93.19 168 GLU A N 1
ATOM 1406 C CA . GLU A 1 168 ? -13.831 1.610 12.834 1.00 93.19 168 GLU A CA 1
ATOM 1407 C C . GLU A 1 168 ? -13.330 3.009 13.215 1.00 93.19 168 GLU A C 1
ATOM 1409 O O . GLU A 1 168 ? -13.915 4.018 12.818 1.00 93.19 168 GLU A O 1
ATOM 1414 N N . LEU A 1 169 ? -12.193 3.079 13.914 1.00 92.31 169 LEU A N 1
ATOM 1415 C CA . LEU A 1 169 ? -11.572 4.349 14.294 1.00 92.31 169 LEU A CA 1
ATOM 1416 C C . LEU A 1 169 ? -11.107 5.151 13.074 1.00 92.31 169 LEU A C 1
ATOM 1418 O O . LEU A 1 169 ? -11.264 6.370 13.054 1.00 92.31 169 LEU A O 1
ATOM 1422 N N . LEU A 1 170 ? -10.564 4.489 12.047 1.00 90.94 170 LEU A N 1
ATOM 1423 C CA . LEU A 1 170 ? -10.187 5.161 10.804 1.00 90.94 170 LEU A CA 1
ATOM 1424 C C . LEU A 1 170 ? -11.404 5.734 10.074 1.00 90.94 170 LEU A C 1
ATOM 1426 O O . LEU A 1 170 ? -11.306 6.842 9.556 1.00 90.94 170 LEU A O 1
ATOM 1430 N N . VAL A 1 171 ? -12.527 5.010 10.013 1.00 91.19 171 VAL A N 1
ATOM 1431 C CA . VAL A 1 171 ? -13.764 5.514 9.390 1.00 91.19 171 VAL A CA 1
ATOM 1432 C C . VAL A 1 171 ? -14.259 6.751 10.134 1.00 91.19 171 VAL A C 1
ATOM 1434 O O . VAL A 1 171 ? -14.500 7.769 9.487 1.00 91.19 171 VAL A O 1
ATOM 1437 N N . LEU A 1 172 ? -14.310 6.696 11.470 1.00 90.06 172 LEU A N 1
ATOM 1438 C CA . LEU A 1 172 ? -14.713 7.823 12.315 1.00 90.06 172 LEU A CA 1
ATOM 1439 C C . LEU A 1 172 ? -13.855 9.070 12.042 1.00 90.06 172 LEU A C 1
ATOM 1441 O O . LEU A 1 172 ? -14.376 10.158 11.829 1.00 90.06 172 LEU A O 1
ATOM 1445 N N . GLU A 1 173 ? -12.533 8.914 11.942 1.00 87.31 173 GLU A N 1
ATOM 1446 C CA . GLU A 1 173 ? -11.637 10.028 11.602 1.00 87.31 173 GLU A CA 1
ATOM 1447 C C . GLU A 1 173 ? -11.963 10.661 10.239 1.00 87.31 173 GLU A C 1
ATOM 1449 O O . GLU A 1 173 ? -11.812 11.871 10.062 1.00 87.31 173 GLU A O 1
ATOM 1454 N N . LYS A 1 174 ? -12.410 9.875 9.248 1.00 86.44 174 LYS A N 1
ATOM 1455 C CA . LYS A 1 174 ? -12.735 10.402 7.909 1.00 86.44 174 LYS A CA 1
ATOM 1456 C C . LYS A 1 174 ? -14.042 11.192 7.862 1.00 86.44 174 LYS A C 1
ATOM 1458 O O . LYS A 1 174 ? -14.263 11.884 6.857 1.00 86.44 174 LYS A O 1
ATOM 1463 N N . GLU A 1 175 ? -14.876 11.122 8.899 1.00 82.94 175 GLU A N 1
ATOM 1464 C CA . GLU A 1 175 ? -16.087 11.940 9.011 1.00 82.94 175 GLU A CA 1
ATOM 1465 C C . GLU A 1 175 ? -15.748 13.418 9.227 1.00 82.94 175 GLU A C 1
ATOM 1467 O O . GLU A 1 175 ? -16.314 14.273 8.541 1.00 82.94 175 GLU A O 1
ATOM 1472 N N . ASP A 1 176 ? -14.774 13.700 10.094 1.00 72.69 176 ASP A N 1
ATOM 1473 C CA . ASP A 1 176 ? -14.435 15.058 10.543 1.00 72.69 176 ASP A CA 1
ATOM 1474 C C . ASP A 1 176 ? -13.272 15.700 9.767 1.00 72.69 176 ASP A C 1
ATOM 1476 O O . ASP A 1 176 ? -12.997 16.897 9.892 1.00 72.69 176 ASP A O 1
ATOM 1480 N N . LEU A 1 177 ? -12.567 14.924 8.939 1.00 64.12 177 LEU A N 1
ATOM 1481 C CA . LEU A 1 177 ? -11.365 15.397 8.257 1.00 64.12 177 LEU A CA 1
ATOM 1482 C C . LEU A 1 177 ? -11.655 16.326 7.065 1.00 64.12 177 LEU A C 1
ATOM 1484 O O . LEU A 1 177 ? -12.427 16.012 6.153 1.00 64.12 177 LEU A O 1
ATOM 1488 N N . SER A 1 178 ? -10.920 17.443 7.033 1.00 57.78 178 SER A N 1
ATOM 1489 C CA . SER A 1 178 ? -10.798 18.351 5.883 1.00 57.78 178 SER A CA 1
ATOM 1490 C C . SER A 1 178 ? -9.628 17.997 4.952 1.00 57.78 178 SER A C 1
ATOM 1492 O O . SER A 1 178 ? -9.595 18.460 3.812 1.00 57.78 178 SER A O 1
ATOM 1494 N N . GLN A 1 179 ? -8.670 17.175 5.407 1.00 63.22 179 GLN A N 1
ATOM 1495 C CA . GLN A 1 179 ? -7.457 16.813 4.663 1.00 63.22 179 GLN A CA 1
ATOM 1496 C C . GLN A 1 179 ? -7.191 15.306 4.677 1.00 63.22 179 GLN A C 1
ATOM 1498 O O . GLN A 1 179 ? -7.504 14.598 5.631 1.00 63.22 179 GLN A O 1
ATOM 1503 N N . ILE A 1 180 ? -6.581 14.823 3.597 1.00 67.25 180 ILE A N 1
ATOM 1504 C CA . ILE A 1 180 ? -6.222 13.415 3.422 1.00 67.25 180 ILE A CA 1
ATOM 1505 C C . ILE A 1 180 ? -4.975 13.129 4.235 1.00 67.25 180 ILE A C 1
ATOM 1507 O O . ILE A 1 180 ? -3.956 13.805 4.064 1.00 67.25 180 ILE A O 1
ATOM 1511 N N . ASN A 1 181 ? -5.033 12.087 5.060 1.00 71.19 181 ASN A N 1
ATOM 1512 C CA . ASN A 1 181 ? -3.880 11.689 5.838 1.00 71.19 181 ASN A CA 1
ATOM 1513 C C . ASN A 1 181 ? -3.131 10.535 5.152 1.00 71.19 181 ASN A C 1
ATOM 1515 O O . ASN A 1 181 ? -3.659 9.446 4.944 1.00 71.19 181 ASN A O 1
ATOM 1519 N N . GLY A 1 182 ? -1.871 10.767 4.775 1.00 79.69 182 GLY A N 1
ATOM 1520 C CA . GLY A 1 182 ? -1.069 9.790 4.035 1.00 79.69 182 GLY A CA 1
ATOM 1521 C C . GLY A 1 182 ? -0.638 8.572 4.861 1.00 79.69 182 GLY A C 1
ATOM 1522 O O . GLY A 1 182 ? -0.164 7.590 4.285 1.00 79.69 182 GLY A O 1
ATOM 1523 N N . HIS A 1 183 ? -0.765 8.612 6.190 1.00 86.44 183 HIS A N 1
ATOM 1524 C CA . HIS A 1 183 ? -0.242 7.576 7.088 1.00 86.44 183 HIS A CA 1
ATOM 1525 C C . HIS A 1 183 ? -0.857 6.193 6.821 1.00 86.44 183 HIS A C 1
ATOM 1527 O O . HIS A 1 183 ? -0.119 5.207 6.713 1.00 86.44 183 HIS A O 1
ATOM 1533 N N . THR A 1 184 ? -2.178 6.122 6.618 1.00 89.81 184 THR A N 1
ATOM 1534 C CA . THR A 1 184 ? -2.907 4.881 6.299 1.00 89.81 184 THR A CA 1
ATOM 1535 C C . THR A 1 184 ? -2.358 4.230 5.034 1.00 89.81 184 THR A C 1
ATOM 1537 O O . THR A 1 184 ? -2.035 3.039 5.012 1.00 89.81 184 THR A O 1
ATOM 1540 N N . ILE A 1 185 ? -2.158 5.045 3.993 1.00 90.75 185 ILE A N 1
ATOM 1541 C CA . ILE A 1 185 ? -1.622 4.615 2.701 1.00 90.75 185 ILE A CA 1
ATOM 1542 C C . ILE A 1 185 ? -0.251 3.952 2.893 1.00 90.75 185 ILE A C 1
ATOM 1544 O O . ILE A 1 185 ? 0.025 2.887 2.330 1.00 90.75 185 ILE A O 1
ATOM 1548 N N . TRP A 1 186 ? 0.626 4.572 3.691 1.00 90.75 186 TRP A N 1
ATOM 1549 C CA . TRP A 1 186 ? 1.973 4.060 3.940 1.00 90.75 186 TRP A CA 1
ATOM 1550 C C . TRP A 1 186 ? 1.971 2.768 4.752 1.00 90.75 186 TRP A C 1
ATOM 1552 O O . TRP A 1 186 ? 2.717 1.851 4.397 1.00 90.75 186 TRP A O 1
ATOM 1562 N N . ILE A 1 187 ? 1.138 2.666 5.790 1.00 92.75 187 ILE A N 1
ATOM 1563 C CA . ILE A 1 187 ? 0.997 1.437 6.579 1.00 92.75 187 ILE A CA 1
ATOM 1564 C C . ILE A 1 187 ? 0.548 0.278 5.694 1.00 92.75 187 ILE A C 1
ATOM 1566 O O . ILE A 1 187 ? 1.266 -0.718 5.604 1.00 92.75 187 ILE A O 1
ATOM 1570 N N . ILE A 1 188 ? -0.556 0.431 4.960 1.00 93.62 188 ILE A N 1
ATOM 1571 C CA . ILE A 1 188 ? -1.100 -0.626 4.093 1.00 93.62 188 ILE A CA 1
ATOM 1572 C C . ILE A 1 188 ? -0.067 -1.052 3.050 1.00 93.62 188 ILE A C 1
ATOM 1574 O O . ILE A 1 188 ? 0.212 -2.243 2.875 1.00 93.62 188 ILE A O 1
ATOM 1578 N N . LYS A 1 189 ? 0.572 -0.075 2.398 1.00 91.81 189 LYS A N 1
ATOM 1579 C CA . LYS A 1 189 ? 1.630 -0.324 1.417 1.00 91.81 189 LYS A CA 1
ATOM 1580 C C . LYS A 1 189 ? 2.753 -1.174 1.993 1.00 91.81 189 LYS A C 1
ATOM 1582 O O . LYS A 1 189 ? 3.211 -2.108 1.331 1.00 91.81 189 LYS A O 1
ATOM 1587 N N . TYR A 1 190 ? 3.261 -0.825 3.173 1.00 91.56 190 TYR A N 1
ATOM 1588 C CA . TYR A 1 190 ? 4.397 -1.536 3.746 1.00 91.56 190 TYR A CA 1
ATOM 1589 C C . TYR A 1 190 ? 4.012 -2.863 4.385 1.00 91.56 190 TYR A C 1
ATOM 1591 O O . TYR A 1 190 ? 4.821 -3.782 4.297 1.00 91.56 190 TYR A O 1
ATOM 1599 N N . LEU A 1 191 ? 2.806 -3.008 4.934 1.00 91.88 191 LEU A N 1
ATOM 1600 C CA . LEU A 1 191 ? 2.298 -4.298 5.397 1.00 91.88 191 LEU A CA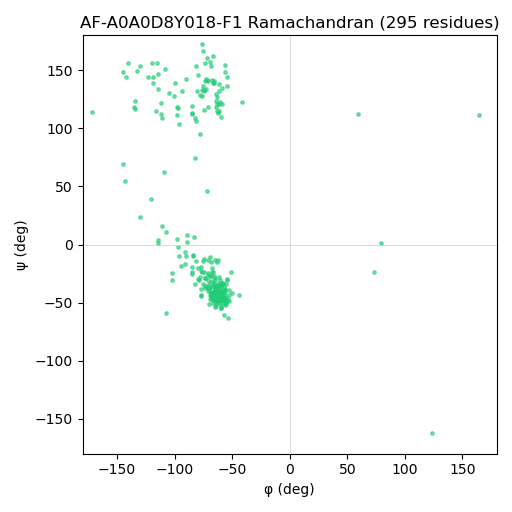 1
ATOM 1601 C C . LEU A 1 191 ? 2.241 -5.294 4.234 1.00 91.88 191 LEU A C 1
ATOM 1603 O O . LEU A 1 191 ? 2.902 -6.331 4.268 1.00 91.88 191 LEU A O 1
ATOM 1607 N N . LEU A 1 192 ? 1.569 -4.929 3.141 1.00 91.69 192 LEU A N 1
ATOM 1608 C CA . LEU A 1 192 ? 1.419 -5.803 1.975 1.00 91.69 192 LEU A CA 1
ATOM 1609 C C . LEU A 1 192 ? 2.738 -6.087 1.254 1.00 91.69 192 LEU A C 1
ATOM 1611 O O . LEU A 1 192 ? 2.925 -7.185 0.724 1.00 91.69 192 LEU A O 1
ATOM 1615 N N . ARG A 1 193 ? 3.648 -5.105 1.215 1.00 88.44 193 ARG A N 1
ATOM 1616 C CA . ARG A 1 193 ? 4.952 -5.253 0.560 1.00 88.44 193 ARG A CA 1
ATOM 1617 C C . ARG A 1 193 ? 5.930 -6.059 1.401 1.00 88.44 193 ARG A C 1
ATOM 1619 O O . ARG A 1 193 ? 6.696 -6.841 0.841 1.00 88.44 193 ARG A O 1
ATOM 1626 N N . ASN A 1 194 ? 5.991 -5.793 2.705 1.00 88.00 194 ASN A N 1
ATOM 1627 C CA . ASN A 1 194 ? 6.950 -6.461 3.570 1.00 88.00 194 ASN A CA 1
ATOM 1628 C C . ASN A 1 194 ? 6.476 -7.872 3.876 1.00 88.00 194 ASN A C 1
ATOM 1630 O O . ASN A 1 194 ? 7.324 -8.746 3.829 1.00 88.00 194 ASN A O 1
ATOM 1634 N N . PHE A 1 195 ? 5.174 -8.111 4.086 1.00 88.81 195 PHE A N 1
ATOM 1635 C CA . PHE A 1 195 ? 4.588 -9.408 4.448 1.00 88.81 195 PHE A CA 1
ATOM 1636 C C . PHE A 1 195 ? 3.769 -10.057 3.318 1.00 88.81 195 PHE A C 1
ATOM 1638 O O . PHE A 1 195 ? 2.584 -10.320 3.496 1.00 88.81 195 PHE A O 1
ATOM 1645 N N . PRO A 1 196 ? 4.378 -10.392 2.160 1.00 83.19 196 PRO A N 1
ATOM 1646 C CA . PRO A 1 196 ? 3.633 -10.980 1.050 1.00 83.19 196 PRO A CA 1
ATOM 1647 C C . PRO A 1 196 ? 3.077 -12.376 1.367 1.00 83.19 196 PRO A C 1
ATOM 1649 O O . PRO A 1 196 ? 2.061 -12.754 0.794 1.00 83.19 196 PRO A O 1
ATOM 1652 N N . GLY A 1 197 ? 3.729 -13.112 2.279 1.00 81.25 197 GLY A N 1
ATOM 1653 C CA . GLY A 1 197 ? 3.358 -14.475 2.669 1.00 81.25 197 GLY A CA 1
ATOM 1654 C C . GLY A 1 197 ? 2.269 -14.588 3.740 1.00 81.25 197 GLY A C 1
ATOM 1655 O O . GLY A 1 197 ? 1.795 -15.694 3.964 1.00 81.25 197 GLY A O 1
ATOM 1656 N N . SER A 1 198 ? 1.859 -13.490 4.392 1.00 86.00 198 SER A N 1
ATOM 1657 C CA . SER A 1 198 ? 0.687 -13.529 5.279 1.00 86.00 198 SER A CA 1
ATOM 1658 C C . SER A 1 198 ? -0.573 -13.402 4.426 1.00 86.00 198 SER A C 1
ATOM 1660 O O . SER A 1 198 ? -0.886 -12.336 3.885 1.00 86.00 198 SER A O 1
ATOM 1662 N N . THR A 1 199 ? -1.283 -14.517 4.272 1.00 87.62 199 THR A N 1
ATOM 1663 C CA . THR A 1 199 ? -2.573 -14.561 3.578 1.00 87.62 199 THR A CA 1
ATOM 1664 C C . THR A 1 199 ? -3.666 -13.875 4.389 1.00 87.62 199 THR A C 1
ATOM 1666 O O . THR A 1 199 ? -4.561 -13.282 3.798 1.00 87.62 199 THR A O 1
ATOM 1669 N N . ILE A 1 200 ? -3.568 -13.896 5.721 1.00 91.06 200 ILE A N 1
ATOM 1670 C CA . ILE A 1 200 ? -4.542 -13.290 6.634 1.00 91.06 200 ILE A CA 1
ATOM 1671 C C . ILE A 1 200 ? -4.559 -11.770 6.451 1.00 91.06 200 ILE A C 1
ATOM 1673 O O . ILE A 1 200 ? -5.605 -11.225 6.105 1.00 91.06 200 ILE A O 1
ATOM 1677 N N . ILE A 1 201 ? -3.398 -11.108 6.547 1.00 91.62 201 ILE A N 1
ATOM 1678 C CA . ILE A 1 201 ? -3.287 -9.651 6.351 1.00 91.62 201 ILE A CA 1
ATOM 1679 C C . ILE A 1 201 ? -3.767 -9.256 4.951 1.00 91.62 201 ILE A C 1
ATOM 1681 O O . ILE A 1 201 ? -4.491 -8.275 4.780 1.00 91.62 201 ILE A O 1
ATOM 1685 N N . TYR A 1 202 ? -3.372 -10.019 3.926 1.00 92.44 202 TYR A N 1
ATOM 1686 C CA . TYR A 1 202 ? -3.808 -9.758 2.556 1.00 92.44 202 TYR A CA 1
ATOM 1687 C C . TYR A 1 202 ? -5.333 -9.864 2.411 1.00 92.44 202 TYR A C 1
ATOM 1689 O O . TYR A 1 202 ? -5.956 -8.977 1.822 1.00 92.44 202 TYR A O 1
ATOM 1697 N N . ASN A 1 203 ? -5.940 -10.915 2.963 1.00 92.19 203 ASN A N 1
ATOM 1698 C CA . ASN A 1 203 ? -7.380 -11.149 2.884 1.00 92.19 203 ASN A CA 1
ATOM 1699 C C . ASN A 1 203 ? -8.168 -10.106 3.680 1.00 92.19 203 ASN A C 1
ATOM 1701 O O . ASN A 1 203 ? -9.156 -9.598 3.164 1.00 92.19 203 ASN A O 1
ATOM 1705 N N . GLN A 1 204 ? -7.723 -9.745 4.886 1.00 94.06 204 GLN A N 1
ATOM 1706 C CA . GLN A 1 204 ? -8.353 -8.691 5.684 1.00 94.06 204 GLN A CA 1
ATOM 1707 C C . GLN A 1 204 ? -8.336 -7.360 4.930 1.00 94.06 204 GLN A C 1
ATOM 1709 O O . GLN A 1 204 ? -9.391 -6.794 4.678 1.00 94.06 204 GLN A O 1
ATOM 1714 N N . ILE A 1 205 ? -7.170 -6.905 4.456 1.00 94.44 205 ILE A N 1
ATOM 1715 C CA . ILE A 1 205 ? -7.061 -5.622 3.743 1.00 94.44 205 ILE A CA 1
ATOM 1716 C C . ILE A 1 205 ? -7.888 -5.608 2.452 1.00 94.44 205 ILE A C 1
ATOM 1718 O O . ILE A 1 205 ? -8.543 -4.609 2.153 1.00 94.44 205 ILE A O 1
ATOM 1722 N N . THR A 1 206 ? -7.854 -6.686 1.665 1.00 92.56 206 THR A N 1
ATOM 1723 C CA . THR A 1 206 ? -8.605 -6.740 0.400 1.00 92.56 206 THR A CA 1
ATOM 1724 C C . THR A 1 206 ? -10.109 -6.846 0.624 1.00 92.56 206 THR A C 1
ATOM 1726 O O . THR A 1 206 ? -10.854 -6.189 -0.098 1.00 92.56 206 THR A O 1
ATOM 1729 N N . ARG A 1 207 ? -10.558 -7.591 1.641 1.00 93.94 207 ARG A N 1
ATOM 1730 C CA . ARG A 1 207 ? -11.970 -7.661 2.034 1.00 93.94 207 ARG A CA 1
ATOM 1731 C C . ARG A 1 207 ? -12.481 -6.309 2.529 1.00 93.94 207 ARG A C 1
ATOM 1733 O O . ARG A 1 207 ? -13.499 -5.847 2.027 1.00 93.94 207 ARG A O 1
ATOM 1740 N N . THR A 1 208 ? -11.743 -5.643 3.415 1.00 95.00 208 THR A N 1
ATOM 1741 C CA . THR A 1 208 ? -12.079 -4.289 3.879 1.00 95.00 208 THR A CA 1
ATOM 1742 C C . THR A 1 208 ? -12.188 -3.325 2.702 1.00 95.00 208 THR A C 1
ATOM 1744 O O . THR A 1 208 ? -13.163 -2.593 2.594 1.00 95.00 208 THR A O 1
ATOM 1747 N N . LEU A 1 209 ? -11.241 -3.359 1.756 1.00 94.75 209 LEU A N 1
ATOM 1748 C CA . LEU A 1 209 ? -11.319 -2.524 0.554 1.00 94.75 209 LEU A CA 1
ATOM 1749 C C . LEU A 1 209 ? -12.569 -2.838 -0.290 1.00 94.75 209 LEU A C 1
ATOM 1751 O O . LEU A 1 209 ? -13.215 -1.914 -0.773 1.00 94.75 209 LEU A O 1
ATOM 1755 N N . GLN A 1 210 ? -12.934 -4.112 -0.459 1.00 93.31 210 GLN A N 1
ATOM 1756 C CA . GLN A 1 210 ? -14.156 -4.500 -1.177 1.00 93.31 210 GLN A CA 1
ATOM 1757 C C . GLN A 1 210 ? -15.429 -3.988 -0.500 1.00 93.31 210 GLN A C 1
ATOM 1759 O O . GLN A 1 210 ? -16.366 -3.597 -1.194 1.00 93.31 210 GLN A O 1
ATOM 1764 N N . GLU A 1 211 ? -15.484 -4.026 0.829 1.00 93.25 211 GLU A N 1
ATOM 1765 C CA . GLU A 1 211 ? -16.625 -3.542 1.610 1.00 93.25 211 GLU A CA 1
ATOM 1766 C C . GLU A 1 211 ? -16.720 -2.010 1.531 1.00 93.25 211 GLU A C 1
ATOM 1768 O O . GLU A 1 211 ? -17.770 -1.487 1.162 1.00 93.25 211 GLU A O 1
ATOM 1773 N N . LEU A 1 212 ? -15.601 -1.302 1.721 1.00 92.94 212 LEU A N 1
ATOM 1774 C CA . LEU A 1 212 ? -15.536 0.160 1.625 1.00 92.94 212 LEU A CA 1
ATOM 1775 C C . LEU A 1 212 ? -15.896 0.683 0.225 1.00 92.94 212 LEU A C 1
ATOM 1777 O O . LEU A 1 212 ? -16.576 1.700 0.104 1.00 92.94 212 LEU A O 1
ATOM 1781 N N . LEU A 1 213 ? -15.480 -0.008 -0.845 1.00 91.31 213 LEU A N 1
ATOM 1782 C CA . LEU A 1 213 ? -15.797 0.397 -2.221 1.00 91.31 213 LEU A CA 1
ATOM 1783 C C . LEU A 1 213 ? -17.296 0.337 -2.527 1.00 91.31 213 LEU A C 1
ATOM 1785 O O . LEU A 1 213 ? -17.767 1.136 -3.330 1.00 91.31 213 LEU A O 1
ATOM 1789 N N . LYS A 1 214 ? -18.052 -0.566 -1.889 1.00 90.56 214 LYS A N 1
ATOM 1790 C CA . LYS A 1 214 ? -19.512 -0.691 -2.073 1.00 90.56 214 LYS A CA 1
ATOM 1791 C C . LYS A 1 214 ? -20.299 0.410 -1.365 1.00 90.56 214 LYS A C 1
ATOM 1793 O O . LYS A 1 214 ? -21.494 0.567 -1.616 1.00 90.56 214 LYS A O 1
ATOM 1798 N N . SER A 1 215 ? -19.658 1.141 -0.461 1.00 89.25 215 SER A N 1
ATOM 1799 C CA . SER A 1 215 ? -20.332 2.124 0.366 1.00 89.25 215 SER A CA 1
ATOM 1800 C C . SER A 1 215 ? -20.589 3.440 -0.352 1.00 89.25 215 SER A C 1
ATOM 1802 O O . SER A 1 215 ? -19.788 3.938 -1.148 1.00 89.25 215 SER A O 1
ATOM 1804 N N . ARG A 1 216 ? -21.721 4.051 -0.004 1.00 88.06 216 ARG A N 1
ATOM 1805 C CA . ARG A 1 216 ? -22.088 5.412 -0.414 1.00 88.06 216 ARG A CA 1
ATOM 1806 C C . ARG A 1 216 ? -21.767 6.455 0.650 1.00 88.06 216 ARG A C 1
ATOM 1808 O O . ARG A 1 216 ? -21.990 7.639 0.417 1.00 88.06 216 ARG A O 1
ATOM 1815 N N . GLN A 1 217 ? -21.256 6.044 1.808 1.00 89.94 217 GLN A N 1
ATOM 1816 C CA . GLN A 1 217 ? -20.914 6.976 2.874 1.00 89.94 217 GLN A CA 1
ATOM 1817 C C . GLN A 1 217 ? -19.625 7.730 2.543 1.00 89.94 217 GLN A C 1
ATOM 1819 O O . GLN A 1 217 ? -18.634 7.143 2.104 1.00 89.94 217 GLN A O 1
ATOM 1824 N N . ARG A 1 218 ? -19.614 9.046 2.788 1.00 89.00 218 ARG A N 1
ATOM 1825 C CA . ARG A 1 218 ? -18.466 9.910 2.464 1.00 89.00 218 ARG A CA 1
ATOM 1826 C C . ARG A 1 218 ? -17.173 9.462 3.157 1.00 89.00 218 ARG A C 1
ATOM 1828 O O . ARG A 1 218 ? -16.122 9.441 2.525 1.00 89.00 218 ARG A O 1
ATOM 1835 N N . ALA A 1 219 ? -17.250 9.091 4.435 1.00 89.81 219 ALA A N 1
ATOM 1836 C CA . ALA A 1 219 ? -16.095 8.715 5.244 1.00 89.81 219 ALA A CA 1
ATOM 1837 C C . ALA A 1 219 ? -15.483 7.397 4.759 1.00 89.81 2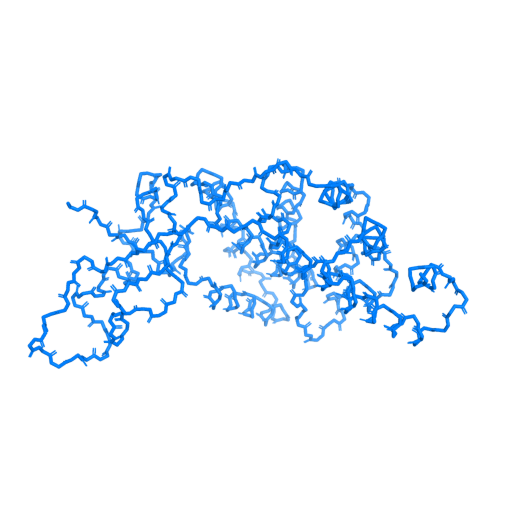19 ALA A C 1
ATOM 1839 O O . ALA A 1 219 ? -14.278 7.314 4.519 1.00 89.81 219 ALA A O 1
ATOM 1840 N N . GLU A 1 220 ? -16.336 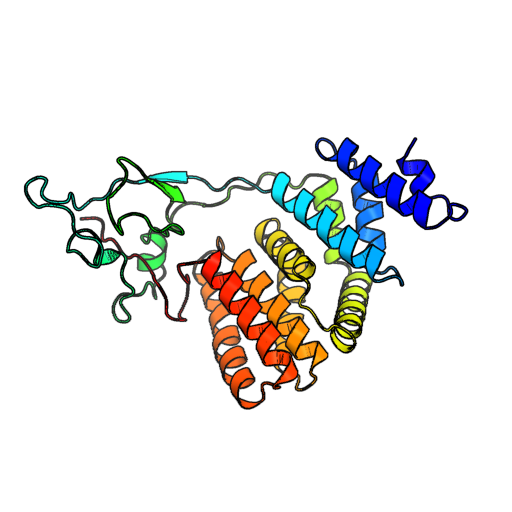6.408 4.493 1.00 91.81 220 GLU A N 1
ATOM 1841 C CA . GLU A 1 220 ? -15.930 5.117 3.945 1.00 91.81 220 GLU A CA 1
ATOM 1842 C C . GLU A 1 220 ? -15.326 5.254 2.540 1.00 91.81 220 GLU A C 1
ATOM 1844 O O . GLU A 1 220 ? -14.293 4.651 2.268 1.00 91.81 220 GLU A O 1
ATOM 1849 N N . GLN A 1 221 ? -15.871 6.115 1.670 1.00 90.94 221 GLN A N 1
ATOM 1850 C CA . GLN A 1 221 ? -15.286 6.376 0.345 1.00 90.94 221 GLN A CA 1
ATOM 1851 C C . GLN A 1 221 ? -13.921 7.077 0.412 1.00 90.94 221 GLN A C 1
ATOM 1853 O O . GLN A 1 221 ? -13.041 6.796 -0.406 1.00 90.94 221 GLN A O 1
ATOM 1858 N N . ARG A 1 222 ? -13.719 7.987 1.375 1.00 90.50 222 ARG A N 1
ATOM 1859 C CA . ARG A 1 222 ? -12.409 8.615 1.624 1.00 90.50 222 ARG A CA 1
ATOM 1860 C C . ARG A 1 222 ? -11.395 7.580 2.103 1.00 90.50 222 ARG A C 1
ATOM 1862 O O . ARG A 1 222 ? -10.269 7.553 1.608 1.00 90.50 222 ARG A O 1
ATOM 1869 N N . LEU A 1 223 ? -11.806 6.693 3.010 1.00 92.06 223 LEU A N 1
ATOM 1870 C CA . LEU A 1 223 ? -10.968 5.589 3.471 1.00 92.06 223 LEU A CA 1
ATOM 1871 C C . LEU A 1 223 ? -10.669 4.590 2.343 1.00 92.06 223 LEU A C 1
ATOM 1873 O O . LEU A 1 223 ? -9.529 4.144 2.205 1.00 92.06 223 LEU A O 1
ATOM 1877 N N . ALA A 1 224 ? -11.655 4.295 1.491 1.00 93.12 224 ALA A N 1
ATOM 1878 C CA . ALA A 1 224 ? -11.502 3.436 0.320 1.00 93.12 224 ALA A CA 1
ATOM 1879 C C . ALA A 1 224 ? -10.401 3.952 -0.616 1.00 93.12 224 ALA A C 1
ATOM 1881 O O . ALA A 1 224 ? -9.597 3.155 -1.098 1.00 93.12 224 ALA A O 1
ATOM 1882 N N . ALA A 1 225 ? -10.306 5.272 -0.821 1.00 91.38 225 ALA A N 1
ATOM 1883 C CA . ALA A 1 225 ? -9.248 5.885 -1.628 1.00 91.38 225 ALA A CA 1
ATOM 1884 C C . ALA A 1 225 ? -7.847 5.620 -1.044 1.00 91.38 225 ALA A C 1
ATOM 1886 O O . ALA A 1 225 ? -6.917 5.247 -1.770 1.00 91.38 225 ALA A O 1
ATOM 1887 N N . GLU A 1 226 ? -7.694 5.767 0.278 1.00 91.94 226 GLU A N 1
ATOM 1888 C CA . GLU A 1 226 ? -6.427 5.510 0.972 1.00 91.94 226 GLU A CA 1
ATOM 1889 C C . GLU A 1 226 ? -6.045 4.022 0.911 1.00 91.94 226 GLU A C 1
ATOM 1891 O O . GLU A 1 226 ? -4.890 3.680 0.621 1.00 91.94 226 GLU A O 1
ATOM 1896 N N . PHE A 1 227 ? -7.019 3.130 1.120 1.00 93.56 227 PHE A N 1
ATOM 1897 C CA . PHE A 1 227 ? -6.838 1.684 0.993 1.00 93.56 227 PHE A CA 1
ATOM 1898 C C . PHE A 1 227 ? -6.471 1.285 -0.433 1.00 93.56 227 PHE A C 1
ATOM 1900 O O . PHE A 1 227 ? -5.519 0.529 -0.623 1.00 93.56 227 PHE A O 1
ATOM 1907 N N . PHE A 1 228 ? -7.160 1.828 -1.435 1.00 92.44 228 PHE A N 1
ATOM 1908 C CA . PHE A 1 228 ? -6.875 1.590 -2.846 1.00 92.44 228 PHE A CA 1
ATOM 1909 C C . PHE A 1 228 ? -5.427 1.955 -3.185 1.00 92.44 228 PHE A C 1
ATOM 1911 O O . PHE A 1 228 ? -4.677 1.115 -3.688 1.00 92.44 228 PHE A O 1
ATOM 1918 N N . ALA A 1 229 ? -4.990 3.168 -2.830 1.00 90.00 229 ALA A N 1
ATOM 1919 C CA . ALA A 1 229 ? -3.616 3.603 -3.067 1.00 90.00 229 ALA A CA 1
ATOM 1920 C C . ALA A 1 229 ? -2.597 2.738 -2.306 1.00 90.00 229 ALA A C 1
ATOM 1922 O O . ALA A 1 229 ? -1.549 2.382 -2.855 1.00 90.00 229 ALA A O 1
ATOM 1923 N N . GLY A 1 230 ? -2.892 2.364 -1.058 1.00 91.19 230 GLY A N 1
ATOM 1924 C CA . GLY A 1 230 ? -2.046 1.487 -0.250 1.00 91.19 230 GLY A CA 1
ATOM 1925 C C . GLY A 1 230 ? -1.896 0.088 -0.856 1.00 91.19 230 GLY A C 1
ATOM 1926 O O . GLY A 1 230 ? -0.773 -0.406 -0.993 1.00 91.19 230 GLY A O 1
ATOM 1927 N N . VAL A 1 231 ? -3.009 -0.528 -1.267 1.00 92.25 231 VAL A N 1
ATOM 1928 C CA . VAL A 1 231 ? -3.069 -1.857 -1.895 1.00 92.25 231 VAL A CA 1
ATOM 1929 C C . VAL A 1 231 ? -2.352 -1.852 -3.233 1.00 92.25 231 VAL A C 1
ATOM 1931 O O . VAL A 1 231 ? -1.434 -2.654 -3.428 1.00 92.25 231 VAL A O 1
ATOM 1934 N N . ALA A 1 232 ? -2.703 -0.919 -4.120 1.00 88.12 232 ALA A N 1
ATOM 1935 C CA . ALA A 1 232 ? -2.060 -0.775 -5.418 1.00 88.12 232 ALA A CA 1
ATOM 1936 C C . ALA A 1 232 ? -0.551 -0.582 -5.249 1.00 88.12 232 ALA A C 1
ATOM 1938 O O . ALA A 1 232 ? 0.234 -1.232 -5.933 1.00 88.12 232 ALA A O 1
ATOM 1939 N N . MET A 1 233 ? -0.117 0.227 -4.272 1.00 85.62 233 MET A N 1
ATOM 1940 C CA . MET A 1 233 ? 1.305 0.437 -4.032 1.00 85.62 233 MET A CA 1
ATOM 1941 C C . MET A 1 233 ? 2.025 -0.750 -3.382 1.00 85.62 233 MET A C 1
ATOM 1943 O O . MET A 1 233 ? 3.201 -0.989 -3.691 1.00 85.62 233 MET A O 1
ATOM 1947 N N . GLY A 1 234 ? 1.363 -1.470 -2.482 1.00 86.50 234 GLY A N 1
ATOM 1948 C CA . GLY A 1 234 ? 1.929 -2.582 -1.720 1.00 86.50 234 GLY A CA 1
ATOM 1949 C C . GLY A 1 234 ? 2.129 -3.853 -2.544 1.00 86.50 234 GLY A C 1
ATOM 1950 O O . GLY A 1 234 ? 3.069 -4.607 -2.293 1.00 86.50 234 GLY A O 1
ATOM 1951 N N . THR A 1 235 ? 1.317 -4.062 -3.581 1.00 87.88 235 THR A N 1
ATOM 1952 C CA . THR A 1 235 ? 1.315 -5.289 -4.398 1.00 87.88 235 THR A CA 1
ATOM 1953 C C . THR A 1 235 ? 2.268 -5.254 -5.602 1.00 87.88 235 THR A C 1
ATOM 1955 O O . THR A 1 235 ? 2.320 -6.210 -6.372 1.00 87.88 235 THR A O 1
ATOM 1958 N N . LYS A 1 236 ? 3.126 -4.223 -5.716 1.00 82.19 236 LYS A N 1
ATOM 1959 C CA . LYS A 1 236 ? 4.065 -3.988 -6.844 1.00 82.19 236 LYS A CA 1
ATOM 1960 C C . LYS A 1 236 ? 4.838 -5.207 -7.333 1.00 82.19 236 LYS A C 1
ATOM 1962 O O . LYS A 1 236 ? 5.143 -5.348 -8.520 1.00 82.19 236 LYS A O 1
ATOM 1967 N N . TYR A 1 237 ? 5.319 -5.973 -6.363 1.00 80.62 237 TYR A N 1
ATOM 1968 C CA . TYR A 1 237 ? 6.322 -7.015 -6.544 1.00 80.62 237 TYR A CA 1
ATOM 1969 C C . TYR A 1 237 ? 5.706 -8.411 -6.415 1.00 80.62 237 TYR A C 1
ATOM 1971 O O . TYR A 1 237 ? 6.447 -9.384 -6.323 1.00 80.62 237 TYR A O 1
ATOM 1979 N N . ARG A 1 238 ? 4.368 -8.511 -6.388 1.00 82.19 238 ARG A N 1
ATOM 1980 C CA . ARG A 1 238 ? 3.662 -9.793 -6.461 1.00 82.19 238 ARG A CA 1
ATOM 1981 C C . ARG A 1 238 ? 3.729 -10.354 -7.885 1.00 82.19 238 ARG A C 1
ATOM 1983 O O . ARG A 1 238 ? 3.953 -9.617 -8.851 1.00 82.19 238 ARG A O 1
ATOM 1990 N N . GLY A 1 239 ? 3.578 -11.672 -7.994 1.00 82.06 239 GLY A N 1
ATOM 1991 C CA . GLY A 1 239 ? 3.573 -12.376 -9.276 1.00 82.06 239 GLY A CA 1
ATOM 1992 C C . GLY A 1 239 ? 2.357 -12.019 -10.133 1.00 82.06 239 GLY A C 1
ATOM 1993 O O . GLY A 1 239 ? 1.352 -11.521 -9.623 1.00 82.06 239 GLY A O 1
ATOM 1994 N N . PHE A 1 240 ? 2.441 -12.307 -11.436 1.00 83.12 240 PHE A N 1
ATOM 1995 C CA . PHE A 1 240 ? 1.379 -11.997 -12.400 1.00 83.12 240 PHE A CA 1
ATOM 1996 C C . PHE A 1 240 ? 0.021 -12.566 -11.975 1.00 83.12 240 PHE A C 1
ATOM 1998 O O . PHE A 1 240 ? -0.964 -11.841 -11.962 1.00 83.12 240 PHE A O 1
ATOM 2005 N N . LYS A 1 241 ? -0.029 -13.837 -11.554 1.00 85.25 241 LYS A N 1
ATOM 2006 C CA . LYS A 1 241 ? -1.278 -14.519 -11.171 1.00 85.25 241 LYS A CA 1
ATOM 2007 C C . LYS A 1 241 ? -1.995 -13.843 -9.999 1.00 85.25 241 LYS A C 1
ATOM 2009 O O . LYS A 1 241 ? -3.197 -13.604 -10.072 1.00 85.25 241 LYS A O 1
ATOM 2014 N N . GLU A 1 242 ? -1.263 -13.506 -8.937 1.00 85.06 242 GLU A N 1
ATOM 2015 C CA . GLU A 1 242 ? -1.823 -12.806 -7.771 1.00 85.06 242 GLU A CA 1
ATOM 2016 C C . GLU A 1 242 ? -2.301 -11.402 -8.134 1.00 85.06 242 GLU A C 1
ATOM 2018 O O . GLU A 1 242 ? -3.375 -10.976 -7.709 1.00 85.06 242 GLU A O 1
ATOM 2023 N N . LEU A 1 243 ? -1.510 -10.689 -8.937 1.00 85.94 243 LEU A N 1
ATOM 2024 C CA . LEU A 1 243 ? -1.853 -9.344 -9.362 1.00 85.94 243 LEU A CA 1
ATOM 2025 C C . LEU A 1 243 ? -3.077 -9.362 -10.289 1.00 85.94 243 LEU A C 1
ATOM 2027 O O . LEU A 1 243 ? -3.997 -8.578 -10.093 1.00 85.94 243 LEU A O 1
ATOM 2031 N N . ASN A 1 244 ? -3.146 -10.297 -11.238 1.00 86.12 244 ASN A N 1
ATOM 2032 C CA . ASN A 1 244 ? -4.290 -10.450 -12.134 1.00 86.12 244 ASN A CA 1
ATOM 2033 C C . ASN A 1 244 ? -5.571 -10.784 -11.358 1.00 86.12 244 ASN A C 1
ATOM 2035 O O . ASN A 1 244 ? -6.605 -10.163 -11.580 1.00 86.12 244 ASN A O 1
ATOM 2039 N N . LYS A 1 245 ? -5.487 -11.684 -10.368 1.00 88.31 245 LYS A N 1
ATOM 2040 C CA . LYS A 1 245 ? -6.611 -11.979 -9.469 1.00 88.31 245 LYS A CA 1
ATOM 2041 C C . LYS A 1 245 ? -7.075 -10.734 -8.707 1.00 88.31 245 LYS A C 1
ATOM 2043 O O . LYS A 1 245 ? -8.276 -10.503 -8.618 1.00 88.31 245 LYS A O 1
ATOM 2048 N N . LEU A 1 246 ? -6.152 -9.921 -8.190 1.00 88.81 246 LEU A N 1
ATOM 2049 C CA . LEU A 1 246 ? -6.490 -8.666 -7.513 1.00 88.81 246 LEU A CA 1
ATOM 2050 C C . LEU A 1 246 ? -7.217 -7.692 -8.452 1.00 88.81 246 LEU A C 1
ATOM 2052 O O . LEU A 1 246 ? -8.281 -7.190 -8.106 1.00 88.81 246 LEU A O 1
ATOM 2056 N N . TRP A 1 247 ? -6.668 -7.448 -9.642 1.00 87.38 247 TRP A N 1
ATOM 2057 C CA . TRP A 1 247 ? -7.247 -6.483 -10.582 1.00 87.38 247 TRP A CA 1
ATOM 2058 C C . TRP A 1 247 ? -8.551 -6.956 -11.217 1.00 87.38 247 TRP A C 1
ATOM 2060 O O . TRP A 1 247 ? -9.385 -6.115 -11.526 1.00 87.38 247 TRP A O 1
ATOM 2070 N N . SER A 1 248 ? -8.772 -8.270 -11.330 1.00 88.69 248 SER A N 1
ATOM 2071 C CA . SER A 1 248 ? -10.008 -8.824 -11.899 1.00 88.69 248 SER A CA 1
ATOM 2072 C C . SER A 1 248 ? -11.281 -8.374 -11.176 1.00 88.69 248 SER A C 1
ATOM 2074 O O . SER A 1 248 ? -12.308 -8.194 -11.819 1.00 88.69 248 SER A O 1
ATOM 2076 N N . TRP A 1 249 ? -11.216 -8.155 -9.858 1.00 90.38 249 TRP A N 1
ATOM 2077 C CA . TRP A 1 249 ? -12.338 -7.617 -9.085 1.00 90.38 249 TRP A CA 1
ATOM 2078 C C . TRP A 1 249 ? -12.162 -6.133 -8.759 1.00 90.38 249 TRP A C 1
ATOM 2080 O O . TRP A 1 249 ? -13.152 -5.418 -8.633 1.00 90.38 249 TRP A O 1
ATOM 2090 N N . LEU A 1 250 ? -10.921 -5.657 -8.606 1.00 89.50 250 LEU A N 1
ATOM 2091 C CA . LEU A 1 250 ? -10.663 -4.275 -8.205 1.00 89.50 250 LEU A CA 1
ATOM 2092 C C . LEU A 1 250 ? -11.017 -3.289 -9.319 1.00 89.50 250 LEU A C 1
ATOM 2094 O O . LEU A 1 250 ? -11.558 -2.230 -9.026 1.00 89.50 250 LEU A O 1
ATOM 2098 N N . ALA A 1 251 ? -10.752 -3.653 -10.577 1.00 86.88 251 ALA A N 1
ATOM 2099 C CA . ALA A 1 251 ? -11.107 -2.850 -11.741 1.00 86.88 251 ALA A CA 1
ATOM 2100 C C . ALA A 1 251 ? -12.613 -2.546 -11.817 1.00 86.88 251 ALA A C 1
ATOM 2102 O O . ALA A 1 251 ? -12.971 -1.377 -11.683 1.00 86.88 251 ALA A O 1
ATOM 2103 N N . PRO A 1 252 ? -13.505 -3.555 -11.901 1.00 88.06 252 PRO A N 1
ATOM 2104 C CA . PRO A 1 252 ? -14.939 -3.292 -11.973 1.00 88.06 252 PRO A CA 1
ATOM 2105 C C . PRO A 1 252 ? -15.488 -2.631 -10.703 1.00 88.06 252 PRO A C 1
ATOM 2107 O O . PRO A 1 252 ? -16.454 -1.882 -10.778 1.00 88.06 252 PRO A O 1
ATOM 2110 N N . ALA A 1 253 ? -14.889 -2.875 -9.530 1.00 88.12 253 ALA A N 1
ATOM 2111 C CA . ALA A 1 253 ? -15.312 -2.216 -8.293 1.00 88.12 253 ALA A CA 1
ATOM 2112 C C . ALA A 1 253 ? -14.994 -0.711 -8.285 1.00 88.12 253 ALA A C 1
ATOM 2114 O O . ALA A 1 253 ? -15.779 0.074 -7.760 1.00 88.12 253 ALA A O 1
ATOM 2115 N N . VAL A 1 254 ? -13.857 -0.306 -8.860 1.00 87.31 254 VAL A N 1
ATOM 2116 C CA . VAL A 1 254 ? -13.503 1.112 -9.025 1.00 87.31 254 VAL A CA 1
ATOM 2117 C C . VAL A 1 254 ? -14.337 1.757 -10.131 1.00 87.31 254 VAL A C 1
ATOM 2119 O O . VAL A 1 254 ? -14.776 2.888 -9.950 1.00 87.31 254 VAL A O 1
ATOM 2122 N N . ASP A 1 255 ? -14.621 1.042 -11.222 1.00 87.19 255 ASP A N 1
ATOM 2123 C CA . ASP A 1 255 ? -15.530 1.533 -12.266 1.00 87.19 255 ASP A CA 1
ATOM 2124 C C . ASP A 1 255 ? -16.924 1.815 -11.688 1.00 87.19 255 ASP A C 1
ATOM 2126 O O . ASP A 1 255 ? -17.450 2.911 -11.853 1.00 87.19 255 ASP A O 1
ATOM 2130 N N . LEU A 1 256 ? -17.472 0.876 -10.910 1.00 86.81 256 LEU A N 1
ATOM 2131 C CA . LEU A 1 256 ? -18.770 1.038 -10.254 1.00 86.81 256 LEU A CA 1
ATOM 2132 C C . LEU A 1 256 ? -18.773 2.190 -9.234 1.00 86.81 256 LEU A C 1
ATOM 2134 O O . LEU A 1 256 ? -19.772 2.889 -9.085 1.00 86.81 256 LEU A O 1
ATOM 2138 N N . LEU A 1 257 ? -17.657 2.416 -8.536 1.00 87.19 257 LEU A N 1
ATOM 2139 C CA . LEU A 1 257 ? -17.530 3.532 -7.601 1.00 87.19 257 LEU A CA 1
ATOM 2140 C C . LEU A 1 257 ? -17.719 4.886 -8.298 1.00 87.19 257 LEU A C 1
ATOM 2142 O O . LEU A 1 257 ? -18.289 5.790 -7.686 1.00 87.19 257 LEU A O 1
ATOM 2146 N N . TYR A 1 258 ? -17.262 5.047 -9.545 1.00 84.38 258 TYR A N 1
ATOM 2147 C CA . TYR A 1 258 ? -17.426 6.308 -10.274 1.00 84.38 258 TYR A CA 1
ATOM 2148 C C . TYR A 1 258 ? -18.899 6.680 -10.493 1.00 84.38 258 TYR A C 1
ATOM 2150 O O . TYR A 1 258 ? -19.207 7.871 -10.508 1.00 84.38 258 TYR A O 1
ATOM 2158 N N . ASP A 1 259 ? -19.807 5.702 -10.557 1.00 87.00 259 ASP A N 1
ATOM 2159 C CA . ASP A 1 259 ? -21.245 5.944 -10.740 1.00 87.00 259 ASP A CA 1
ATOM 2160 C C . ASP A 1 259 ? -21.907 6.605 -9.518 1.00 87.00 259 ASP A C 1
ATOM 2162 O O . ASP A 1 259 ? -22.921 7.292 -9.649 1.00 87.00 259 ASP A O 1
ATOM 2166 N N . TYR A 1 260 ? -21.359 6.404 -8.315 1.00 86.44 260 TYR A N 1
ATOM 2167 C CA . TYR A 1 260 ? -21.908 6.937 -7.057 1.00 86.44 260 TYR A CA 1
ATOM 2168 C C . TYR A 1 260 ? -20.868 7.673 -6.199 1.00 86.44 260 TYR A C 1
ATOM 2170 O O . TYR A 1 260 ? -21.022 7.798 -4.976 1.00 86.44 260 TYR A O 1
ATOM 2178 N N . LEU A 1 261 ? -19.798 8.166 -6.824 1.00 88.06 261 LEU A N 1
ATOM 2179 C CA . LEU A 1 261 ? -18.744 8.908 -6.145 1.00 88.06 261 LEU A CA 1
ATOM 2180 C C . LEU A 1 261 ? -19.296 10.219 -5.572 1.00 88.06 261 LEU A C 1
ATOM 2182 O O . LEU A 1 261 ? -19.798 11.074 -6.300 1.00 88.06 261 LEU A O 1
ATOM 2186 N N . ASN A 1 262 ? -19.140 10.417 -4.263 1.00 85.31 262 ASN A N 1
ATOM 2187 C CA . ASN A 1 262 ? -19.512 11.680 -3.634 1.00 85.31 262 ASN A CA 1
ATOM 2188 C C . ASN A 1 262 ? -18.522 12.796 -3.997 1.00 85.31 262 ASN A C 1
ATOM 2190 O O . ASN A 1 262 ? -17.304 12.592 -3.991 1.00 85.31 262 ASN A O 1
ATOM 2194 N N . ALA A 1 263 ? -19.032 14.016 -4.188 1.00 84.81 263 ALA A N 1
ATOM 2195 C CA . ALA A 1 263 ? -18.204 15.205 -4.418 1.00 84.81 263 ALA A CA 1
ATOM 2196 C C . ALA A 1 263 ? -17.176 15.430 -3.287 1.00 84.81 263 ALA A C 1
ATOM 2198 O O . ALA A 1 263 ? -16.012 15.727 -3.550 1.00 84.81 263 ALA A O 1
ATOM 2199 N N . ASP A 1 264 ? -17.563 15.169 -2.036 1.00 82.12 264 ASP A N 1
ATOM 2200 C CA . ASP A 1 264 ? -16.688 15.277 -0.858 1.00 82.12 264 ASP A CA 1
ATOM 2201 C C . ASP A 1 264 ? -15.557 14.236 -0.816 1.00 82.12 264 ASP A C 1
ATOM 2203 O O . ASP A 1 264 ? -14.572 14.407 -0.087 1.00 82.12 264 ASP A O 1
ATOM 2207 N N . ALA A 1 265 ? -15.705 13.134 -1.554 1.00 84.44 265 ALA A N 1
ATOM 2208 C CA . ALA A 1 265 ? -14.700 12.084 -1.677 1.00 84.44 265 ALA A CA 1
ATOM 2209 C C . ALA A 1 265 ? -13.801 12.289 -2.908 1.00 84.44 265 ALA A C 1
ATOM 2211 O O . ALA A 1 265 ? -12.690 11.754 -2.937 1.00 84.44 265 ALA A O 1
ATOM 2212 N N . TYR A 1 266 ? -14.219 13.103 -3.886 1.00 87.06 266 TYR A N 1
ATOM 2213 C CA . TYR A 1 266 ? -13.475 13.356 -5.126 1.00 87.06 266 TYR A CA 1
ATOM 2214 C C . TYR A 1 266 ? -12.028 13.783 -4.869 1.00 87.06 266 TYR A C 1
ATOM 2216 O O . TYR A 1 266 ? -11.106 13.201 -5.436 1.00 87.06 266 TYR A O 1
ATOM 2224 N N . PHE A 1 267 ? -11.806 14.752 -3.974 1.00 86.56 267 PHE A N 1
ATOM 2225 C CA . PHE A 1 267 ? -10.453 15.226 -3.666 1.00 86.56 267 PHE A CA 1
ATOM 2226 C C . PHE A 1 267 ? -9.567 14.106 -3.095 1.00 86.56 267 PHE A C 1
ATOM 2228 O O . PHE A 1 267 ? -8.392 13.998 -3.452 1.00 86.56 267 PHE A O 1
ATOM 2235 N N . SER A 1 268 ? -10.154 13.226 -2.274 1.00 86.94 268 SER A N 1
ATOM 2236 C CA . SER A 1 268 ? -9.468 12.059 -1.705 1.00 86.94 268 SER A CA 1
ATOM 2237 C C . SER A 1 268 ? -9.014 11.087 -2.781 1.00 86.94 268 SER A C 1
ATOM 2239 O O . SER A 1 268 ? -7.842 10.706 -2.820 1.00 86.94 268 SER A O 1
ATOM 2241 N N . TRP A 1 269 ? -9.909 10.762 -3.710 1.00 89.50 269 TRP A N 1
ATOM 2242 C CA . TRP A 1 269 ? -9.599 9.919 -4.859 1.00 89.50 269 TRP A CA 1
ATOM 2243 C C . TRP A 1 269 ? -8.575 10.561 -5.788 1.00 89.50 269 TRP A C 1
ATOM 2245 O O . TRP A 1 269 ? -7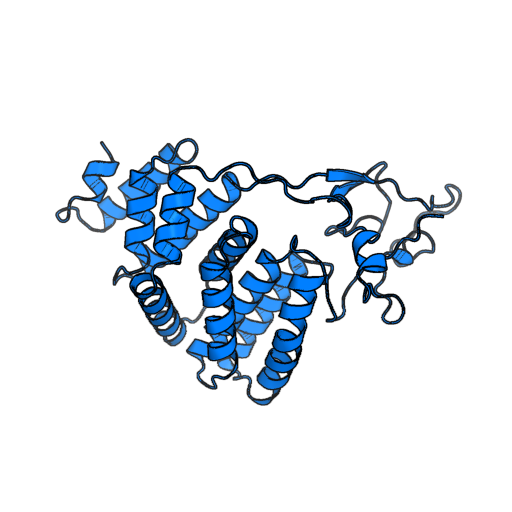.572 9.928 -6.111 1.00 89.50 269 TRP A O 1
ATOM 2255 N N . HIS A 1 270 ? -8.753 11.832 -6.143 1.00 88.06 270 HIS A N 1
ATOM 2256 C CA . HIS A 1 270 ? -7.826 12.569 -6.997 1.00 88.06 270 HIS A CA 1
ATOM 2257 C C . HIS A 1 270 ? -6.396 12.560 -6.439 1.00 88.06 270 HIS A C 1
ATOM 2259 O O . HIS A 1 270 ? -5.447 12.211 -7.146 1.00 88.06 270 HIS A O 1
ATOM 2265 N N . PHE A 1 271 ? -6.223 12.891 -5.159 1.00 86.50 271 PHE A N 1
ATOM 2266 C CA . PHE A 1 271 ? -4.915 12.889 -4.508 1.00 86.50 271 PHE A CA 1
ATOM 2267 C C . PHE A 1 271 ? -4.326 11.480 -4.391 1.00 86.50 271 PHE A C 1
ATOM 2269 O O . PHE A 1 271 ? -3.130 11.302 -4.629 1.00 86.50 271 PHE A O 1
ATOM 2276 N N . CYS A 1 272 ? -5.131 10.475 -4.035 1.00 86.69 272 CYS A N 1
ATOM 2277 C CA . CYS A 1 272 ? -4.670 9.092 -3.899 1.00 86.69 272 CYS A CA 1
ATOM 2278 C C . CYS A 1 272 ? -4.214 8.521 -5.245 1.00 86.69 272 CYS A C 1
ATOM 2280 O O . CYS A 1 272 ? -3.126 7.951 -5.334 1.00 86.69 272 CYS A O 1
ATOM 2282 N N . VAL A 1 273 ? -4.994 8.748 -6.301 1.00 85.31 273 VAL A N 1
ATOM 2283 C CA . VAL A 1 273 ? -4.682 8.338 -7.673 1.00 85.31 273 VAL A CA 1
ATOM 2284 C C . VAL A 1 273 ? -3.449 9.080 -8.194 1.00 85.31 273 VAL A C 1
ATOM 2286 O O . VAL A 1 273 ? -2.525 8.449 -8.709 1.00 85.31 273 VAL A O 1
ATOM 2289 N N . THR A 1 274 ? -3.362 10.396 -7.985 1.00 82.94 274 THR A N 1
ATOM 2290 C CA . THR A 1 274 ? -2.203 11.200 -8.409 1.00 82.94 274 THR A CA 1
ATOM 2291 C C . THR A 1 274 ? -0.929 10.790 -7.676 1.00 82.94 274 THR A C 1
ATOM 2293 O O . THR A 1 274 ? 0.112 10.620 -8.307 1.00 82.94 274 THR A O 1
ATOM 2296 N N . ASN A 1 275 ? -0.979 10.576 -6.358 1.00 78.06 275 ASN A N 1
ATOM 2297 C CA . ASN A 1 275 ? 0.184 10.107 -5.603 1.00 78.06 275 ASN A CA 1
ATOM 2298 C C . ASN A 1 275 ? 0.577 8.692 -5.989 1.00 78.06 275 ASN A C 1
ATOM 2300 O O . ASN A 1 275 ? 1.768 8.407 -6.118 1.00 78.06 275 ASN A O 1
ATOM 2304 N N . MET A 1 276 ? -0.402 7.810 -6.188 1.00 76.38 276 MET A N 1
ATOM 2305 C CA . MET A 1 276 ? -0.147 6.493 -6.738 1.00 76.38 276 MET A CA 1
ATOM 2306 C C . MET A 1 276 ? 0.616 6.662 -8.053 1.00 76.38 276 MET A C 1
ATOM 2308 O O . MET A 1 276 ? 1.790 6.334 -8.078 1.00 76.38 276 MET A O 1
ATOM 2312 N N . PHE A 1 277 ? 0.075 7.291 -9.092 1.00 68.75 277 PHE A N 1
ATOM 2313 C CA . PHE A 1 277 ? 0.793 7.422 -10.366 1.00 68.75 277 PHE A CA 1
ATOM 2314 C C . PHE A 1 277 ? 2.114 8.208 -10.279 1.00 68.75 277 PHE A C 1
ATOM 2316 O O . PHE A 1 277 ? 3.083 7.846 -10.942 1.00 68.75 277 PHE A O 1
ATOM 2323 N N . GLY A 1 278 ? 2.227 9.215 -9.412 1.00 60.28 278 GLY A N 1
ATOM 2324 C CA . GLY A 1 278 ? 3.458 9.989 -9.218 1.00 60.28 278 GLY A CA 1
ATOM 2325 C C . GLY A 1 278 ? 4.619 9.166 -8.645 1.00 60.28 278 GLY A C 1
ATOM 2326 O O . GLY A 1 278 ? 5.764 9.304 -9.077 1.00 60.28 278 GLY A O 1
ATOM 2327 N N . TRP A 1 279 ? 4.341 8.249 -7.712 1.00 51.94 279 TRP A N 1
ATOM 2328 C CA . TRP A 1 279 ? 5.333 7.302 -7.174 1.00 51.94 279 TRP A CA 1
ATOM 2329 C C . TRP A 1 279 ? 5.393 5.980 -7.964 1.00 51.94 279 TRP A C 1
ATOM 2331 O O . TRP A 1 279 ? 6.281 5.143 -7.741 1.00 51.94 279 TRP A O 1
ATOM 2341 N N . TYR A 1 280 ? 4.435 5.789 -8.867 1.00 48.69 280 TYR A N 1
ATOM 2342 C CA . TYR A 1 280 ? 4.064 4.543 -9.523 1.00 48.69 280 TYR A CA 1
ATOM 2343 C C . TYR A 1 280 ? 3.667 4.812 -10.984 1.00 48.69 280 TYR A C 1
ATOM 2345 O O . TYR A 1 280 ? 2.610 4.400 -11.435 1.00 48.69 280 TYR A O 1
ATOM 2353 N N . MET A 1 281 ? 4.527 5.462 -11.770 1.00 45.53 281 MET A N 1
ATOM 2354 C CA . MET A 1 281 ? 4.480 5.261 -13.223 1.00 45.53 281 MET A CA 1
ATOM 2355 C C . MET A 1 281 ? 5.169 3.925 -13.466 1.00 45.53 281 MET A C 1
ATOM 2357 O O . MET A 1 281 ? 6.377 3.790 -13.285 1.00 45.53 281 MET A O 1
ATOM 2361 N N . THR A 1 282 ? 4.425 2.839 -13.558 1.00 43.59 282 THR A N 1
ATOM 2362 C CA . THR A 1 282 ? 3.917 2.264 -14.802 1.00 43.59 282 THR A CA 1
ATOM 2363 C C . THR A 1 282 ? 2.975 1.175 -14.314 1.00 43.59 282 THR A C 1
ATOM 2365 O O . THR A 1 282 ? 3.410 0.278 -13.575 1.00 43.59 282 THR A O 1
ATOM 2368 N N . PHE A 1 283 ? 1.679 1.334 -14.564 1.00 41.69 283 PHE A N 1
ATOM 2369 C CA . PHE A 1 283 ? 0.696 0.425 -14.008 1.00 41.69 283 PHE A CA 1
ATOM 2370 C C . PHE A 1 283 ? 0.957 -0.958 -14.569 1.00 41.69 283 PHE A C 1
ATOM 2372 O O . PHE A 1 283 ? 1.120 -1.174 -15.766 1.00 41.69 283 PHE A O 1
ATOM 2379 N N . LYS A 1 284 ? 1.086 -1.884 -13.638 1.00 48.12 284 LYS A N 1
ATOM 2380 C CA . LYS A 1 284 ? 1.515 -3.229 -13.926 1.00 48.12 284 LYS A CA 1
ATOM 2381 C C . LYS A 1 284 ? 0.305 -4.004 -14.524 1.00 48.12 284 LYS A C 1
ATOM 2383 O O . LYS A 1 284 ? 0.494 -4.766 -15.444 1.00 48.12 284 LYS A O 1
ATOM 2388 N N . ASN A 1 285 ? -0.957 -3.692 -14.218 1.00 36.78 285 ASN A N 1
ATOM 2389 C CA . ASN A 1 285 ? -2.098 -4.382 -14.852 1.00 36.78 285 ASN A CA 1
ATOM 2390 C C . ASN A 1 285 ? -3.218 -3.438 -15.313 1.00 36.78 285 ASN A C 1
ATOM 2392 O O . ASN A 1 285 ? -3.881 -2.836 -14.478 1.00 36.78 285 ASN A O 1
ATOM 2396 N N . GLY A 1 286 ? -3.501 -3.403 -16.616 1.00 37.94 286 GLY A N 1
ATOM 2397 C CA . GLY A 1 286 ? -4.855 -3.182 -17.152 1.00 37.94 286 GLY A CA 1
ATOM 2398 C C . GLY A 1 286 ?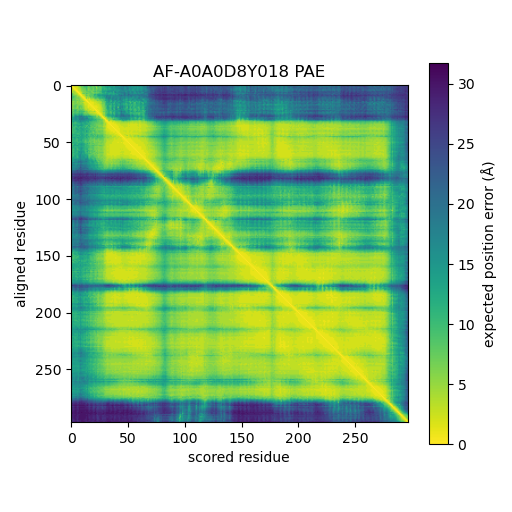 -5.482 -1.784 -17.075 1.00 37.94 286 GLY A C 1
ATOM 2399 O O . GLY A 1 286 ? -6.314 -1.486 -17.920 1.00 37.94 286 GLY A O 1
ATOM 2400 N N . PHE A 1 287 ? -5.078 -0.893 -16.167 1.00 30.95 287 PHE A N 1
ATOM 2401 C CA . PHE A 1 287 ? -5.440 0.523 -16.275 1.00 30.95 287 PHE A CA 1
ATOM 2402 C C . PHE A 1 287 ? -4.303 1.280 -16.923 1.00 30.95 287 PHE A C 1
ATOM 2404 O O . PHE A 1 287 ? -3.181 1.299 -16.412 1.00 30.95 287 PHE A O 1
ATOM 2411 N N . GLY A 1 288 ? -4.607 1.852 -18.087 1.00 37.62 288 GLY A N 1
ATOM 2412 C CA . GLY A 1 288 ? -3.680 2.609 -18.903 1.00 37.62 288 GLY A CA 1
ATOM 2413 C C . GLY A 1 288 ? -2.797 3.518 -18.060 1.00 37.62 288 GLY A C 1
ATOM 2414 O O . GLY A 1 288 ? -3.278 4.328 -17.276 1.00 37.62 288 GLY A O 1
ATOM 2415 N N . VAL A 1 289 ? -1.493 3.308 -18.200 1.00 32.91 289 VAL A N 1
ATOM 2416 C CA . VAL A 1 289 ? -0.445 4.320 -18.356 1.00 32.91 289 VAL A CA 1
ATOM 2417 C C . VAL A 1 289 ? 0.891 3.627 -18.081 1.00 32.91 289 VAL A C 1
ATOM 2419 O O . VAL A 1 289 ? 1.238 3.247 -16.958 1.00 32.91 289 VAL A O 1
ATOM 2422 N N . ASN A 1 290 ? 1.627 3.521 -19.187 1.00 34.94 290 ASN A N 1
ATOM 2423 C CA . ASN A 1 290 ? 2.995 3.067 -19.389 1.00 34.94 290 ASN A CA 1
ATOM 2424 C C . ASN A 1 290 ? 3.246 1.620 -18.928 1.00 34.94 290 ASN A C 1
ATOM 2426 O O . ASN A 1 290 ? 3.272 1.305 -17.745 1.00 34.94 290 ASN A O 1
ATOM 2430 N N . THR A 1 291 ? 3.512 0.734 -19.879 1.00 34.53 291 THR A N 1
ATOM 2431 C CA . THR A 1 291 ? 4.132 -0.573 -19.657 1.00 34.53 291 THR A CA 1
ATOM 2432 C C . THR A 1 291 ? 5.200 -0.716 -20.723 1.00 34.53 291 THR A C 1
ATOM 2434 O O . THR A 1 291 ? 4.901 -0.689 -21.908 1.00 34.53 291 THR A O 1
ATOM 2437 N N . VAL A 1 292 ? 6.461 -0.810 -20.305 1.00 37.69 292 VAL A N 1
ATOM 2438 C CA . VAL A 1 292 ? 7.580 -0.967 -21.236 1.00 37.69 292 VAL A CA 1
ATOM 2439 C C . VAL A 1 292 ? 7.672 -2.441 -21.607 1.00 37.69 292 VAL A C 1
ATOM 2441 O O . VAL A 1 292 ? 8.075 -3.273 -20.788 1.00 37.69 292 VAL A O 1
ATOM 2444 N N . GLN A 1 293 ? 7.305 -2.768 -22.842 1.00 39.34 293 GLN A N 1
ATOM 2445 C CA . GLN A 1 293 ? 7.706 -4.018 -23.471 1.00 39.34 293 GLN A CA 1
ATOM 2446 C C . GLN A 1 293 ? 8.916 -3.752 -24.353 1.00 39.34 293 GLN A C 1
ATOM 2448 O O . GLN A 1 293 ? 8.815 -3.113 -25.393 1.00 39.34 293 GLN A O 1
ATOM 2453 N N . LEU A 1 294 ? 10.063 -4.288 -23.955 1.00 38.94 294 LEU A N 1
ATOM 2454 C CA . LEU A 1 294 ? 11.210 -4.404 -24.840 1.00 38.94 294 LEU A CA 1
ATOM 2455 C C . LEU A 1 294 ? 11.421 -5.884 -25.114 1.00 38.94 294 LEU A C 1
ATOM 2457 O O . LEU A 1 294 ? 11.734 -6.647 -24.201 1.00 38.94 294 LEU A O 1
ATOM 2461 N N . LYS A 1 295 ? 11.187 -6.289 -26.366 1.00 28.92 295 LYS A N 1
ATOM 2462 C CA . LYS A 1 295 ? 11.572 -7.615 -26.851 1.00 28.92 295 LYS A CA 1
ATOM 2463 C C . LYS A 1 295 ? 13.096 -7.710 -26.774 1.00 28.92 295 LYS A C 1
ATOM 2465 O O . LYS A 1 295 ? 13.792 -6.893 -27.373 1.00 28.92 295 LYS A O 1
ATOM 2470 N N . GLU A 1 296 ? 13.600 -8.683 -26.021 1.00 26.42 296 GLU A N 1
ATOM 2471 C CA . GLU A 1 296 ? 14.945 -9.206 -26.255 1.00 26.42 296 GLU A CA 1
ATOM 2472 C C . GLU A 1 296 ? 14.930 -9.824 -27.662 1.00 26.42 296 GLU A C 1
ATOM 2474 O O . GLU A 1 296 ? 14.151 -10.748 -27.909 1.00 26.42 296 GLU A O 1
ATOM 2479 N N . ASN A 1 297 ? 15.709 -9.245 -28.580 1.00 29.66 297 ASN A N 1
ATOM 2480 C CA . ASN A 1 297 ? 16.128 -9.899 -29.819 1.00 29.66 297 ASN A CA 1
ATOM 2481 C C . ASN A 1 297 ? 17.474 -10.570 -29.562 1.00 29.66 297 ASN A C 1
ATOM 2483 O O . ASN A 1 297 ? 18.339 -9.884 -28.965 1.00 29.66 297 ASN A O 1
#

Foldseek 3Di:
DLLVVLPDPPDDPVVNVVSLVVCLVVCVPPDDLSNLVVLLVQLLPPDPVSNLVSLVSVLSSLVVPAFAFDKDWDAQPDDDPPPDQFDFDDDPSCVLFFWDPVQAQPDLVLQQQFWDDQDPAPRGHHDRIDIGGHGLVDQRGDDDDDDPSRVVVLVSLLDPVSVVSSVVVQLVVLVPDPDQRLSLLSSLQSCLQRCVPPPSNVCSLLVLLLVLLPDLDLSSLLVNLSSVLSNQNNCVRPRPVVVCVSCVPVVVSVVVSVVRPDPSNVVSNVVSVCVSCNRDPDRNDDPDDTTRRDDDD

pLDDT: mean 78.34, std 14.76, range [26.42, 95.0]

Secondary structure (DSSP, 8-state):
-HHHHHH-TTS-HHHHHHHHHHHHHHHTTS--HHHHHHHHHTTT-S-HHHHHHHHHHHHHHHHHSPPPPPEEEE--SS---TTS---SS--TTTGGGS--SSS---SHHHHHH-----S-TTSS---S-EEEEPPTTS-S--PPPPPHHHHHHHHHHH-HHHHHHHHHHHHHHHHH-SS--HHHHHHHHHHHHH-TT-HHHHHHHHHHHHHHHT---HHHHHHHHHHHHHHHHHTTTS-HHHHHHHHHHHHHHHHHHHHT--HHHHHHHHHHHHHHHHH--S-SSSSSS--------

Sequence (297 aa):
MLLHRIVNKDLLHTRVKLCRTMLWRCQMEKSEIETIKIILSKFTDEEQYHRERSADELSHWLKKNKVRTKRMKWVCPKKPQETIPLKCGIRPDNMDLVYDSQNHPDTEEKWNKAVFFSKQFGCYKWPKTISVVVPAKHPQIERTKLNECEKAIVAAFEDAEMYSKWIELLVLEKEDLSQINGHTIWIIKYLLRNFPGSTIIYNQITRTLQELLKSRQRAEQRLAAEFFAGVAMGTKYRGFKELNKLWSWLAPAVDLLYDYLNADAYFSWHFCVTNMFGWYMTFKNGFGVNTVQLKEN